Protein AF-A0A378JG67-F1 (afdb_monomer)

Organism: NCBI:txid45066

pLDDT: mean 87.19, std 18.47, range [27.2, 98.12]

Nearest PDB structures (foldseek):
  2j8q-assembly1_A  TM=4.291E-01  e=5.973E-03  Homo sapiens
  3p5t-assembly3_E  TM=4.159E-01  e=1.356E-02  Homo sapiens
  2j8q-assembly1_B  TM=4.017E-01  e=1.206E-02  Homo sapiens
  3gz8-assembly2_D  TM=4.757E-01  e=4.638E-02  Shewanella oneidensis
  3q2s-assembly1_B  TM=4.345E-01  e=3.264E-02  Homo sapiens

Foldseek 3Di:
DDKDQDQADLQDFLVNVCVVQVVPAVDRAFWEFEWEWECEPNFTKTKWFAFPQAATEGFIDTDPDRRGGSVVRHQVRVCLQLLNQWGWDADPVQGIWIQHNNDTWRKAWDSRLKMWDHDHNPHIYIYTYIYTYPDYPVSSVVSQQLRQLLQQLLQLVLVVLVVLLVPADQDPCRQVSLVVCVVVLVVSLVVSLPRDQVSHSDGLCVLQVHDGSSVSSCVSVVDDGSVSSCCCNVVGRVSSNGGNGMAMATLVQLLVLLPDPPQVFRAGPVRHTRHSHYDPSVSSPPRSVVNGPPPPPPDDPPPDDDDDDDDDDDDDDPDDDDDDDD

Mean predicted aligned error: 8.54 Å

Radius of gyration: 28.98 Å; Cα contacts (8 Å, |Δi|>4): 569; chains: 1; bounding box: 76×67×111 Å

Structure (mmCIF, N/CA/C/O backbone):
data_AF-A0A378JG67-F1
#
_entry.id   AF-A0A378JG67-F1
#
loop_
_atom_site.group_PDB
_atom_site.id
_atom_site.type_symbol
_atom_site.label_atom_id
_atom_site.label_alt_id
_atom_site.label_comp_id
_atom_site.label_asym_id
_atom_site.label_entity_id
_atom_site.label_seq_id
_atom_site.pdbx_PDB_ins_code
_atom_site.Cartn_x
_atom_site.Cartn_y
_atom_site.Cartn_z
_atom_site.occupancy
_atom_site.B_iso_or_equiv
_atom_site.auth_seq_id
_atom_site.auth_comp_id
_atom_site.auth_asym_id
_atom_site.auth_atom_id
_atom_site.pdbx_PDB_model_num
ATOM 1 N N . MET A 1 1 ? -24.142 -0.142 -6.484 1.00 85.50 1 MET A N 1
ATOM 2 C CA . MET A 1 1 ? -23.083 -0.417 -5.498 1.00 85.50 1 MET A CA 1
ATOM 3 C C . MET A 1 1 ? -23.772 -0.255 -4.170 1.00 85.50 1 MET A C 1
ATOM 5 O O . MET A 1 1 ? -24.537 0.693 -4.040 1.00 85.50 1 MET A O 1
ATOM 9 N N . THR A 1 2 ? -23.604 -1.222 -3.286 1.00 92.56 2 THR A N 1
ATOM 10 C CA . THR A 1 2 ? -24.216 -1.226 -1.964 1.00 92.56 2 THR A CA 1
ATOM 11 C C . THR A 1 2 ? -23.095 -1.175 -0.947 1.00 92.56 2 THR A C 1
ATOM 13 O O . THR A 1 2 ? -22.063 -1.821 -1.130 1.00 92.56 2 THR A O 1
ATOM 16 N N . GLU A 1 3 ? -23.294 -0.374 0.088 1.00 94.12 3 GLU A N 1
ATOM 17 C CA . GLU A 1 3 ? -22.294 -0.092 1.102 1.00 94.12 3 GLU A CA 1
ATOM 18 C C . GLU A 1 3 ? -22.953 -0.127 2.472 1.00 94.12 3 GLU A C 1
ATOM 20 O O . GLU A 1 3 ? -24.005 0.484 2.663 1.00 94.12 3 GLU A O 1
ATOM 25 N N . GLN A 1 4 ? -22.365 -0.862 3.412 1.00 95.19 4 GLN A N 1
ATOM 26 C CA . GLN A 1 4 ? -22.930 -0.991 4.750 1.00 95.19 4 GLN A CA 1
ATOM 27 C C . GLN A 1 4 ? -21.880 -1.337 5.799 1.00 95.19 4 GLN A C 1
ATOM 29 O O . GLN A 1 4 ? -20.902 -2.039 5.529 1.00 95.19 4 GLN A O 1
ATOM 34 N N . VAL A 1 5 ? -22.124 -0.865 7.021 1.00 96.31 5 VAL A N 1
ATOM 35 C CA . VAL A 1 5 ? -21.419 -1.346 8.210 1.00 96.31 5 VAL A CA 1
ATOM 36 C C . VAL A 1 5 ? -21.972 -2.722 8.559 1.00 96.31 5 VAL A C 1
ATOM 38 O O . VAL A 1 5 ? -23.186 -2.908 8.621 1.00 96.31 5 VAL A O 1
ATOM 41 N N . ILE A 1 6 ? -21.082 -3.678 8.791 1.00 96.12 6 ILE A N 1
ATOM 42 C CA . ILE A 1 6 ? -21.416 -5.050 9.169 1.00 96.12 6 ILE A CA 1
ATOM 43 C C . ILE A 1 6 ? -20.714 -5.410 10.475 1.00 96.12 6 ILE A C 1
ATOM 45 O O . ILE A 1 6 ? -19.672 -4.847 10.808 1.00 96.12 6 ILE A O 1
ATOM 49 N N . THR A 1 7 ? -21.262 -6.384 11.202 1.00 96.50 7 THR A N 1
ATOM 50 C CA . THR A 1 7 ? -20.552 -7.025 12.312 1.00 96.50 7 THR A CA 1
ATOM 51 C C . THR A 1 7 ? -19.860 -8.281 11.802 1.00 96.50 7 THR A C 1
ATOM 53 O O . THR A 1 7 ? -20.523 -9.274 11.509 1.00 96.50 7 THR A O 1
ATOM 56 N N . LEU A 1 8 ? -18.536 -8.236 11.662 1.00 96.31 8 LEU A N 1
ATOM 57 C CA . LEU A 1 8 ? -17.756 -9.350 11.125 1.00 96.31 8 LEU A CA 1
ATOM 58 C C . LEU A 1 8 ? -16.358 -9.385 11.736 1.00 96.31 8 LEU A C 1
ATOM 60 O O . LEU A 1 8 ? -15.625 -8.399 11.669 1.00 96.31 8 LEU A O 1
ATOM 64 N N . SER A 1 9 ? -15.982 -10.550 12.263 1.00 94.00 9 SER A N 1
ATOM 65 C CA . SER A 1 9 ? -14.630 -10.819 12.752 1.00 94.00 9 SER A CA 1
ATOM 66 C C . SER A 1 9 ? -13.718 -11.272 11.605 1.00 94.00 9 SER A C 1
ATOM 68 O O . SER A 1 9 ? -14.135 -12.128 10.820 1.00 94.00 9 SER A O 1
ATOM 70 N N . PRO A 1 10 ? -12.451 -10.820 11.525 1.00 94.12 10 PRO A N 1
ATOM 71 C CA . PRO A 1 10 ? -11.522 -11.242 10.473 1.00 94.12 10 PRO A CA 1
ATOM 72 C C . PRO A 1 10 ? -11.075 -12.708 10.616 1.00 94.12 10 PRO A C 1
ATOM 74 O O . PRO A 1 10 ? -10.399 -13.242 9.745 1.00 94.12 10 PRO A O 1
ATOM 77 N N . ARG A 1 11 ? -11.465 -13.394 11.698 1.00 93.38 11 ARG A N 1
ATOM 78 C CA . ARG A 1 11 ? -11.320 -14.853 11.843 1.00 93.38 11 ARG A CA 1
ATOM 79 C C . ARG A 1 11 ? -12.297 -15.652 10.978 1.00 93.38 11 ARG A C 1
ATOM 81 O O . ARG A 1 11 ? -12.094 -16.849 10.797 1.00 93.38 11 ARG A O 1
ATOM 88 N N . VAL A 1 12 ? -13.362 -15.021 10.490 1.00 95.88 12 VAL A N 1
ATOM 89 C CA . VAL A 1 12 ? -14.297 -15.648 9.553 1.00 95.88 12 VAL A CA 1
ATOM 90 C C . VAL A 1 12 ? -13.627 -15.747 8.184 1.00 95.88 12 VAL A C 1
ATOM 92 O O . VAL A 1 12 ? -12.823 -14.894 7.811 1.00 95.88 12 VAL A O 1
ATOM 95 N N . THR A 1 13 ? -13.938 -16.801 7.436 1.00 97.88 13 THR A N 1
ATOM 96 C CA . THR A 1 13 ? -13.451 -16.956 6.062 1.00 97.88 13 THR A CA 1
ATOM 97 C C . THR A 1 13 ? -14.379 -16.212 5.093 1.00 97.88 13 THR A C 1
ATOM 99 O O . THR A 1 13 ? -15.588 -16.119 5.347 1.00 97.88 13 THR A O 1
ATOM 102 N N . PRO A 1 14 ? -13.867 -15.711 3.958 1.00 98.00 14 PRO A N 1
ATOM 103 C CA . PRO A 1 14 ? -14.688 -15.163 2.881 1.00 98.00 14 PRO A CA 1
ATOM 104 C C . PRO A 1 14 ? -15.826 -16.106 2.472 1.00 98.00 14 PRO A C 1
ATOM 106 O O . PRO A 1 14 ? -16.968 -15.666 2.328 1.00 98.00 14 PRO A O 1
ATOM 109 N N . GLN A 1 15 ? -15.536 -17.407 2.348 1.00 98.12 15 GLN A N 1
ATOM 110 C CA . GLN A 1 15 ? -16.528 -18.419 1.990 1.00 98.12 15 GLN A CA 1
ATOM 111 C C . GLN A 1 15 ? -17.640 -18.538 3.040 1.00 98.12 15 GLN A C 1
ATOM 113 O O . GLN A 1 15 ? -18.812 -18.490 2.687 1.00 98.12 15 GLN A O 1
ATOM 118 N N . THR A 1 16 ? -17.305 -18.611 4.333 1.00 98.12 16 THR A N 1
ATOM 119 C CA . THR A 1 16 ? -18.319 -18.705 5.396 1.00 98.12 16 THR A CA 1
ATOM 120 C C . THR A 1 16 ? -19.203 -17.461 5.458 1.00 98.12 16 THR A C 1
ATOM 122 O O . THR A 1 16 ? -20.414 -17.583 5.642 1.00 98.12 16 THR A O 1
ATOM 125 N N . TYR A 1 17 ? -18.631 -16.264 5.277 1.00 97.62 17 TYR A N 1
ATOM 126 C CA . TYR A 1 17 ? -19.433 -15.041 5.216 1.00 97.62 17 TYR A CA 1
ATOM 127 C C . TYR A 1 17 ? -20.375 -15.048 4.005 1.00 97.62 17 TYR A C 1
ATOM 129 O O . TYR A 1 17 ? -21.543 -14.677 4.127 1.00 97.62 17 TYR A O 1
ATOM 137 N N . TYR A 1 18 ? -19.894 -15.514 2.850 1.00 97.75 18 TYR A N 1
ATOM 138 C CA . TYR A 1 18 ? -20.731 -15.681 1.668 1.00 97.75 18 TYR A CA 1
ATOM 139 C C . TYR A 1 18 ? -21.864 -16.680 1.891 1.00 97.75 18 TYR A C 1
ATOM 141 O O . TYR A 1 18 ? -23.001 -16.348 1.585 1.00 97.75 18 TYR A O 1
ATOM 149 N N . ASP A 1 19 ? -21.602 -17.855 2.459 1.00 97.69 19 ASP A N 1
ATOM 150 C CA . ASP A 1 19 ? -22.625 -18.892 2.649 1.00 97.69 19 ASP A CA 1
ATOM 151 C C . ASP A 1 19 ? -23.806 -18.391 3.503 1.00 97.69 19 ASP A C 1
ATOM 153 O O . ASP A 1 19 ? -24.955 -18.770 3.277 1.00 97.69 19 ASP A O 1
ATOM 157 N N . GLN A 1 20 ? -23.539 -17.480 4.444 1.00 96.44 20 GLN A N 1
ATOM 158 C CA . GLN A 1 20 ? -24.552 -16.835 5.287 1.00 96.44 20 GLN A CA 1
ATOM 159 C C . GLN A 1 20 ? -25.322 -15.710 4.575 1.00 96.44 20 GLN A C 1
ATOM 161 O O . GLN A 1 20 ? -26.435 -15.385 4.982 1.00 96.44 20 GLN A O 1
ATOM 166 N N . ASN A 1 21 ? -24.752 -15.122 3.517 1.00 96.31 21 ASN A N 1
ATOM 167 C CA . ASN A 1 21 ? -25.256 -13.914 2.849 1.00 96.31 21 ASN A CA 1
ATOM 168 C C . ASN A 1 21 ? -25.386 -14.086 1.321 1.00 96.31 21 ASN A C 1
ATOM 170 O O . ASN A 1 21 ? -25.442 -13.109 0.570 1.00 96.31 21 ASN A O 1
ATOM 174 N N . ALA A 1 22 ? -25.435 -15.328 0.831 1.00 94.12 22 ALA A N 1
ATOM 175 C CA . ALA A 1 22 ? -25.293 -15.641 -0.592 1.00 94.12 22 ALA A CA 1
ATOM 176 C C . ALA A 1 22 ? -26.380 -14.987 -1.456 1.00 94.12 22 ALA A C 1
ATOM 178 O O . ALA A 1 22 ? -26.098 -14.528 -2.564 1.00 94.12 22 ALA A O 1
ATOM 179 N N . ALA A 1 23 ? -27.603 -14.907 -0.922 1.00 93.19 23 ALA A N 1
ATOM 180 C CA . ALA A 1 23 ? -28.746 -14.278 -1.578 1.00 93.19 23 ALA A CA 1
ATOM 181 C C . ALA A 1 23 ? -28.550 -12.770 -1.817 1.00 93.19 23 ALA A C 1
ATOM 183 O O . ALA A 1 23 ? -29.100 -12.230 -2.773 1.00 93.19 23 ALA A O 1
ATOM 184 N N . GLU A 1 24 ? -27.765 -12.101 -0.971 1.00 92.81 24 GLU A N 1
ATOM 185 C CA . GLU A 1 24 ? -27.480 -10.669 -1.072 1.00 92.81 24 GLU A CA 1
ATOM 186 C C . GLU A 1 24 ? -26.249 -10.402 -1.951 1.00 92.81 24 GLU A C 1
ATOM 188 O O . GLU A 1 24 ? -26.289 -9.571 -2.861 1.00 92.81 24 GLU A O 1
ATOM 193 N N . LEU A 1 25 ? -25.152 -11.125 -1.706 1.00 93.62 25 LEU A N 1
ATOM 194 C CA . LEU A 1 25 ? -23.865 -10.835 -2.343 1.00 93.62 25 LEU A CA 1
ATOM 195 C C . LEU A 1 25 ? -23.776 -11.372 -3.770 1.00 93.62 25 LEU A C 1
ATOM 197 O O . LEU A 1 25 ? -23.194 -10.729 -4.643 1.00 93.62 25 LEU A O 1
ATOM 201 N N . GLY A 1 26 ? -24.280 -12.584 -4.017 1.00 93.81 26 GLY A N 1
ATOM 202 C CA . GLY A 1 26 ? -24.112 -13.289 -5.293 1.00 93.81 26 GLY A CA 1
ATOM 203 C C . GLY A 1 26 ? -22.658 -13.618 -5.677 1.00 93.81 26 GLY A C 1
ATOM 204 O O . GLY A 1 26 ? -22.435 -14.205 -6.731 1.00 93.81 26 GLY A O 1
ATOM 205 N N . VAL A 1 27 ? -21.670 -13.256 -4.854 1.00 96.06 27 VAL A N 1
ATOM 206 C CA . VAL A 1 27 ? -20.245 -13.544 -5.045 1.00 96.06 27 VAL A CA 1
ATOM 207 C C . VAL A 1 27 ? -19.555 -13.659 -3.688 1.00 96.06 27 VAL A C 1
ATOM 209 O O . VAL A 1 27 ? -19.905 -12.946 -2.747 1.00 96.06 27 VAL A O 1
ATOM 212 N N . VAL A 1 28 ? -18.573 -14.553 -3.589 1.00 97.50 28 VAL A N 1
ATOM 213 C CA . VAL A 1 28 ? -17.694 -14.629 -2.416 1.00 97.50 28 VAL A CA 1
ATOM 214 C C . VAL A 1 28 ? -16.813 -13.377 -2.374 1.00 97.50 28 VAL A C 1
ATOM 216 O O . VAL A 1 28 ? -16.266 -13.050 -3.431 1.00 97.50 28 VAL A O 1
ATOM 219 N N . PRO A 1 29 ? -16.637 -12.711 -1.215 1.00 97.06 29 PRO A N 1
ATOM 220 C CA . PRO A 1 29 ? -15.724 -11.581 -1.090 1.00 97.06 29 PRO A CA 1
ATOM 221 C C . PRO A 1 29 ? -14.367 -11.844 -1.742 1.00 97.06 29 PRO A C 1
ATOM 223 O O . PRO A 1 29 ? -13.755 -12.893 -1.531 1.00 97.06 29 PRO A O 1
ATOM 226 N N . ASP A 1 30 ? -13.945 -10.903 -2.578 1.00 95.25 30 ASP A N 1
ATOM 227 C CA . ASP A 1 30 ? -12.783 -11.001 -3.459 1.00 95.25 30 ASP A CA 1
ATOM 228 C C . ASP A 1 30 ? -11.705 -9.959 -3.143 1.00 95.25 30 ASP A C 1
ATOM 230 O O . ASP A 1 30 ? -10.597 -10.051 -3.667 1.00 95.25 30 ASP A O 1
ATOM 234 N N . GLY A 1 31 ? -11.981 -9.027 -2.229 1.00 94.94 31 GLY A N 1
ATOM 235 C CA . GLY A 1 31 ? -10.981 -8.112 -1.691 1.00 94.94 31 GLY A CA 1
ATOM 236 C C . GLY A 1 31 ? -11.156 -7.845 -0.201 1.00 94.94 31 GLY A C 1
ATOM 237 O O . GLY A 1 31 ? -12.259 -7.938 0.349 1.00 94.94 31 GLY A O 1
ATOM 238 N N . THR A 1 32 ? -10.047 -7.522 0.457 1.00 95.38 32 THR A N 1
ATOM 239 C CA . THR A 1 32 ? -10.011 -7.232 1.890 1.00 95.38 32 THR A CA 1
ATOM 240 C C . THR A 1 32 ? -9.020 -6.123 2.204 1.00 95.38 32 THR A C 1
ATOM 242 O O . THR A 1 32 ? -7.981 -6.013 1.559 1.00 95.38 32 THR A O 1
ATOM 245 N N . GLY A 1 33 ? -9.314 -5.305 3.212 1.00 94.38 33 GLY A N 1
ATOM 246 C CA . GLY A 1 33 ? -8.372 -4.309 3.715 1.00 94.38 33 GLY A CA 1
ATOM 247 C C . GLY A 1 33 ? -8.475 -4.099 5.214 1.00 94.38 33 GLY A C 1
ATOM 248 O O . GLY A 1 33 ? -9.492 -4.418 5.828 1.00 94.38 33 GLY A O 1
ATOM 249 N N . LEU A 1 34 ? -7.420 -3.550 5.806 1.00 95.00 34 LEU A N 1
ATOM 250 C CA . LEU A 1 34 ? -7.380 -3.218 7.222 1.00 95.00 34 LEU A CA 1
ATOM 251 C C . LEU A 1 34 ? -6.997 -1.759 7.423 1.00 95.00 34 LEU A C 1
ATOM 253 O O . LEU A 1 34 ? -5.947 -1.285 6.991 1.00 95.00 34 LEU A O 1
ATOM 257 N N . GLN A 1 35 ? -7.840 -1.073 8.179 1.00 94.06 35 GLN A N 1
ATOM 258 C CA . GLN A 1 35 ? -7.571 0.253 8.684 1.00 94.06 35 GLN A CA 1
ATOM 259 C C . GLN A 1 35 ? -7.180 0.185 10.162 1.00 94.06 35 GLN A C 1
ATOM 261 O O . GLN A 1 35 ? -7.990 -0.180 11.014 1.00 94.06 35 GLN A O 1
ATOM 266 N N . ILE A 1 36 ? -5.943 0.569 10.484 1.00 96.44 36 ILE A N 1
ATOM 267 C CA . ILE A 1 36 ? -5.467 0.640 11.870 1.00 96.44 36 ILE A CA 1
ATOM 268 C C . ILE A 1 36 ? -5.568 2.082 12.370 1.00 96.44 36 ILE A C 1
ATOM 270 O O . ILE A 1 36 ? -4.956 2.992 11.812 1.00 96.44 36 ILE A O 1
ATOM 274 N N . VAL A 1 37 ? -6.333 2.276 13.443 1.00 97.25 37 VAL A N 1
ATOM 275 C CA . VAL A 1 37 ? -6.453 3.538 14.174 1.00 97.25 37 VAL A CA 1
ATOM 276 C C . VAL A 1 37 ? -5.492 3.530 15.361 1.00 97.25 37 VAL A C 1
ATOM 278 O O . VAL A 1 37 ? -5.686 2.797 16.335 1.00 97.25 37 VAL A O 1
ATOM 281 N N . PHE A 1 38 ? -4.466 4.370 15.301 1.00 97.75 38 PHE A N 1
ATOM 282 C CA . PHE A 1 38 ? -3.490 4.566 16.368 1.00 97.75 38 PHE A CA 1
ATOM 283 C C . PHE A 1 38 ? -3.962 5.678 17.307 1.00 97.75 38 PHE A C 1
ATOM 285 O O . PHE A 1 38 ? -4.082 6.831 16.891 1.00 97.75 38 PHE A O 1
ATOM 292 N N . LYS A 1 39 ? -4.242 5.345 18.570 1.00 97.00 39 LYS A N 1
ATOM 293 C CA . LYS A 1 39 ? -4.653 6.317 19.595 1.00 97.00 39 LYS A CA 1
ATOM 294 C C . LYS A 1 39 ? -3.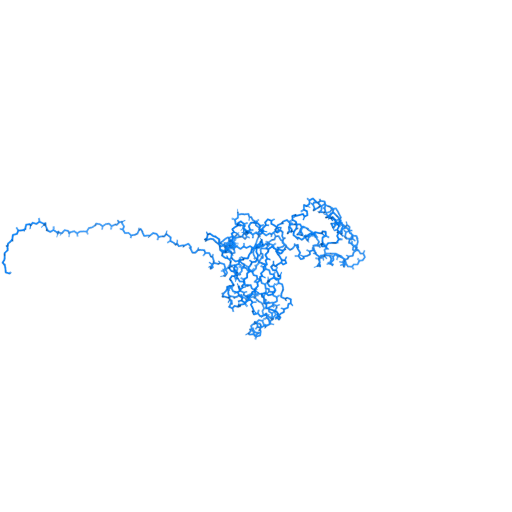421 6.828 20.327 1.00 97.00 39 LYS A C 1
ATOM 296 O O . LYS A 1 39 ? -2.828 6.078 21.097 1.00 97.00 39 LYS A O 1
ATOM 301 N N . ILE A 1 40 ? -3.053 8.085 20.104 1.00 96.25 40 ILE A N 1
ATOM 302 C CA . ILE A 1 40 ? -1.805 8.672 20.606 1.00 96.25 40 ILE A CA 1
ATOM 303 C C . ILE A 1 40 ? -2.123 10.031 21.227 1.00 96.25 40 ILE A C 1
ATOM 305 O O . ILE A 1 40 ? -2.587 10.936 20.540 1.00 96.25 40 ILE A O 1
ATOM 309 N N . ASN A 1 41 ? -1.865 10.184 22.529 1.00 91.38 41 ASN A N 1
ATOM 310 C CA . ASN A 1 41 ? -1.994 11.455 23.260 1.00 91.38 41 ASN A CA 1
ATOM 311 C C . ASN A 1 41 ? -3.344 12.181 23.068 1.00 91.38 41 ASN A C 1
ATOM 313 O O . ASN A 1 41 ? -3.384 13.397 22.921 1.00 91.38 41 ASN A O 1
ATOM 317 N N . GLY A 1 42 ? -4.455 11.436 23.065 1.00 88.69 42 GLY A N 1
ATOM 318 C CA . GLY A 1 42 ? -5.808 11.994 22.908 1.00 88.69 42 GLY A CA 1
ATOM 319 C C . GLY A 1 42 ? -6.246 12.235 21.459 1.00 88.69 42 GLY A C 1
ATOM 320 O O . GLY A 1 42 ? -7.413 12.534 21.228 1.00 88.69 42 GLY A O 1
ATOM 321 N N . GLU A 1 43 ? -5.353 12.029 20.495 1.00 94.50 43 GLU A N 1
ATOM 322 C CA . GLU A 1 43 ? -5.616 12.117 19.059 1.00 94.50 43 GLU A CA 1
ATOM 323 C C . GLU A 1 43 ? -5.631 10.721 18.419 1.00 94.50 43 GLU A C 1
ATOM 325 O O . GLU A 1 43 ? -5.101 9.752 18.973 1.00 94.50 43 GLU A O 1
ATOM 330 N N . ASN A 1 44 ? -6.243 10.608 17.238 1.00 96.94 44 ASN A N 1
ATOM 331 C CA . ASN A 1 44 ? -6.358 9.341 16.515 1.00 96.94 44 ASN A CA 1
ATOM 332 C C . ASN A 1 44 ? -5.777 9.469 15.108 1.00 96.94 44 ASN A C 1
ATOM 334 O O . ASN A 1 44 ? -6.163 10.366 14.350 1.00 96.94 44 ASN A O 1
ATOM 338 N N . TYR A 1 45 ? -4.891 8.539 14.759 1.00 96.75 45 TYR A N 1
ATOM 339 C CA . TYR A 1 45 ? -4.110 8.553 13.528 1.00 96.75 45 TYR A CA 1
ATOM 340 C C . TYR A 1 45 ? -4.321 7.290 12.695 1.00 96.75 45 TYR A C 1
ATOM 342 O O . TYR A 1 45 ? -4.677 6.240 13.224 1.00 96.75 45 TYR A O 1
ATOM 350 N N . VAL A 1 46 ? -4.070 7.386 11.394 1.00 95.56 46 VAL A N 1
ATOM 351 C CA . VAL A 1 46 ? -4.044 6.268 10.444 1.00 95.56 46 VAL A CA 1
ATOM 352 C C . VAL A 1 46 ? -2.714 6.295 9.703 1.00 95.56 46 VAL A C 1
ATOM 354 O O . VAL A 1 46 ? -2.219 7.366 9.360 1.00 95.56 46 VAL A O 1
ATOM 357 N N . PHE A 1 47 ? -2.149 5.118 9.454 1.00 94.19 47 PHE A N 1
ATOM 358 C CA . PHE A 1 47 ? -0.939 4.938 8.659 1.00 94.19 47 PHE A CA 1
ATOM 359 C C . PHE A 1 47 ? -1.311 4.333 7.302 1.00 94.19 47 PHE A C 1
ATOM 361 O O . PHE A 1 47 ? -1.945 3.280 7.270 1.00 94.19 47 PHE A O 1
ATOM 368 N N . ALA A 1 48 ? -0.983 5.008 6.200 1.00 92.75 48 ALA A N 1
ATOM 369 C CA . ALA A 1 48 ? -1.360 4.582 4.848 1.00 92.75 48 ALA A CA 1
ATOM 370 C C . ALA A 1 48 ? -0.473 5.241 3.773 1.00 92.75 48 ALA A C 1
ATOM 372 O O . ALA A 1 48 ? 0.289 6.160 4.065 1.00 92.75 48 ALA A O 1
ATOM 373 N N . GLY A 1 49 ? -0.591 4.812 2.515 1.00 91.50 49 GLY A N 1
ATOM 374 C CA . GLY A 1 49 ? 0.137 5.396 1.378 1.00 91.50 49 GLY A CA 1
ATOM 375 C C . GLY A 1 49 ? -0.739 5.524 0.126 1.00 91.50 49 GLY A C 1
ATOM 376 O O . GLY A 1 49 ? -1.664 4.730 -0.038 1.00 91.50 49 GLY A O 1
ATOM 377 N N . PRO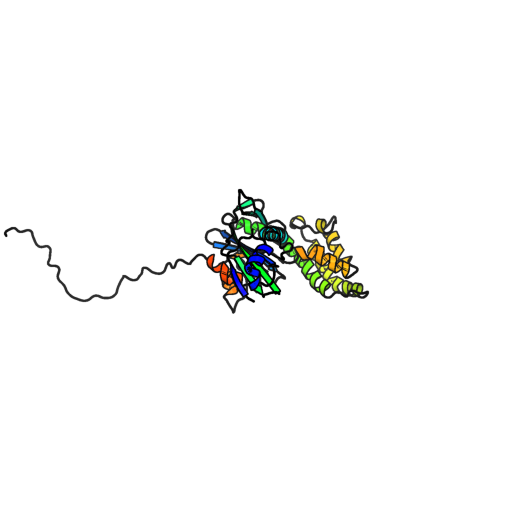 A 1 50 ? -0.518 6.504 -0.765 1.00 90.56 50 PRO A N 1
ATOM 378 C CA . PRO A 1 50 ? -1.314 6.624 -1.981 1.00 90.56 50 PRO A CA 1
ATOM 379 C C . PRO A 1 50 ? -0.922 5.580 -3.029 1.00 90.56 50 PRO A C 1
ATOM 381 O O . PRO A 1 50 ? 0.258 5.399 -3.310 1.00 90.56 50 PRO A O 1
ATOM 384 N N . ARG A 1 51 ? -1.898 4.939 -3.675 1.00 84.69 51 ARG A N 1
ATOM 385 C CA . ARG A 1 51 ? -1.656 4.118 -4.870 1.00 84.69 51 ARG A CA 1
ATOM 386 C C . ARG A 1 51 ? -1.585 4.999 -6.115 1.00 84.69 51 ARG A C 1
ATOM 388 O O . ARG A 1 51 ? -2.341 5.966 -6.256 1.00 84.69 51 ARG A O 1
ATOM 395 N N . GLY A 1 52 ? -0.641 4.693 -7.009 1.00 73.31 52 GLY A N 1
ATOM 396 C CA . GLY A 1 52 ? -0.454 5.426 -8.271 1.00 73.31 52 GLY A CA 1
ATOM 397 C C . GLY A 1 52 ? -0.252 6.938 -8.087 1.00 73.31 52 GLY A C 1
ATOM 398 O O . GLY A 1 52 ? -0.656 7.724 -8.942 1.00 73.31 52 GLY A O 1
ATOM 399 N N . GLY A 1 53 ? 0.271 7.352 -6.925 1.00 68.19 53 GLY A N 1
ATOM 400 C CA . GLY A 1 53 ? 0.571 8.746 -6.581 1.00 68.19 53 GLY A CA 1
ATOM 401 C C . GLY A 1 53 ? -0.623 9.698 -6.469 1.00 68.19 53 GLY A C 1
ATOM 402 O O . GLY A 1 53 ? -0.414 10.905 -6.393 1.00 68.19 53 GLY A O 1
ATOM 403 N N . SER A 1 54 ? -1.863 9.202 -6.476 1.00 77.56 54 SER A N 1
ATOM 404 C CA . SER A 1 54 ? -3.042 10.073 -6.607 1.00 77.56 54 SER A CA 1
ATOM 405 C C . SER A 1 54 ? -4.134 9.822 -5.576 1.00 77.56 54 SER A C 1
ATOM 407 O O . SER A 1 54 ? -4.769 10.786 -5.140 1.00 77.56 54 SER A O 1
ATOM 409 N N . VAL A 1 55 ? -4.340 8.573 -5.154 1.00 85.94 55 VAL A N 1
ATOM 410 C CA . VAL A 1 55 ? -5.467 8.196 -4.294 1.00 85.94 55 VAL A CA 1
ATOM 411 C C . VAL A 1 55 ? -4.968 7.439 -3.072 1.00 85.94 55 VAL A C 1
ATOM 413 O O . VAL A 1 55 ? -4.270 6.437 -3.207 1.00 85.94 55 VAL A O 1
ATOM 416 N N . LEU A 1 56 ? -5.332 7.909 -1.877 1.00 87.31 56 LEU A N 1
ATOM 417 C CA . LEU A 1 56 ? -5.009 7.229 -0.628 1.00 87.31 56 LEU A CA 1
ATOM 418 C C . LEU A 1 56 ? -5.764 5.899 -0.537 1.00 87.31 56 LEU A C 1
ATOM 420 O O . LEU A 1 56 ? -6.986 5.870 -0.691 1.00 87.31 56 LEU A O 1
ATOM 424 N N . THR A 1 57 ? -5.048 4.818 -0.242 1.00 85.50 57 THR A N 1
ATOM 425 C CA . THR A 1 57 ? -5.630 3.498 0.014 1.00 85.50 57 THR A CA 1
ATOM 426 C C . THR A 1 57 ? -5.155 2.987 1.368 1.00 85.50 57 THR A C 1
ATOM 428 O O . THR A 1 57 ? -3.996 3.178 1.741 1.00 85.50 57 THR A O 1
ATOM 431 N N . VAL A 1 58 ? -6.038 2.321 2.112 1.00 84.94 58 VAL A N 1
ATOM 432 C CA . VAL A 1 58 ? -5.622 1.524 3.278 1.00 84.94 58 VAL A CA 1
ATOM 433 C C . VAL A 1 58 ? -4.832 0.300 2.817 1.00 84.94 58 VAL A C 1
ATOM 435 O O . VAL A 1 58 ? -4.749 0.036 1.612 1.00 84.94 58 VAL A O 1
ATOM 438 N N . ASN A 1 59 ? -4.231 -0.422 3.756 1.00 86.12 59 ASN A N 1
ATOM 439 C CA . ASN A 1 59 ? -3.505 -1.632 3.411 1.00 86.12 59 ASN A CA 1
ATOM 440 C C . ASN A 1 59 ? -4.477 -2.776 3.119 1.00 86.12 59 ASN A C 1
ATOM 442 O O . ASN A 1 59 ? -5.498 -2.908 3.805 1.00 86.12 59 ASN A O 1
ATOM 446 N N . GLY A 1 60 ? -4.182 -3.567 2.094 1.00 89.00 60 GLY A N 1
ATOM 447 C CA . GLY A 1 60 ? -5.041 -4.650 1.636 1.00 89.00 60 GLY A CA 1
ATOM 448 C C . GLY A 1 60 ? -4.978 -4.909 0.136 1.00 89.00 60 GLY A C 1
ATOM 449 O O . GLY A 1 60 ? -4.429 -4.134 -0.653 1.00 89.00 60 GLY A O 1
ATOM 450 N N . GLY A 1 61 ? -5.663 -5.972 -0.264 1.00 90.00 61 GLY A N 1
ATOM 451 C CA . GLY A 1 61 ? -5.621 -6.453 -1.631 1.00 90.00 61 GLY A CA 1
ATOM 452 C C . GLY A 1 61 ? -6.630 -7.555 -1.902 1.00 90.00 61 GLY A C 1
ATOM 453 O O . GLY A 1 61 ? -7.771 -7.519 -1.425 1.00 90.00 61 GLY A O 1
ATOM 454 N N . THR A 1 62 ? -6.234 -8.481 -2.766 1.00 91.94 62 THR A N 1
ATOM 455 C CA . THR A 1 62 ? -7.135 -9.495 -3.321 1.00 91.94 62 THR A CA 1
ATOM 456 C C . THR A 1 62 ? -7.195 -10.698 -2.390 1.00 91.94 62 THR A C 1
ATOM 458 O O . THR A 1 62 ? -6.189 -11.155 -1.859 1.00 91.94 62 THR A O 1
ATOM 461 N N . VAL A 1 63 ? -8.385 -11.262 -2.207 1.00 94.31 63 VAL A N 1
ATOM 462 C CA . VAL A 1 63 ? -8.528 -12.542 -1.507 1.00 94.31 63 VAL A CA 1
ATOM 463 C C . VAL A 1 63 ? -8.120 -13.665 -2.461 1.00 94.31 63 VAL A C 1
ATOM 465 O O . VAL A 1 63 ? -8.883 -14.027 -3.359 1.00 94.31 63 VAL A O 1
ATOM 468 N N . GLU A 1 64 ? -6.929 -14.230 -2.259 1.00 91.38 64 GLU A N 1
ATOM 469 C CA . GLU A 1 64 ? -6.421 -15.343 -3.069 1.00 91.38 64 GLU A CA 1
ATOM 470 C C . GLU A 1 64 ? -7.012 -16.686 -2.621 1.00 91.38 64 GLU A C 1
ATOM 472 O O . GLU A 1 64 ? -7.510 -17.453 -3.451 1.00 91.38 64 GLU A O 1
ATOM 477 N N . ASN A 1 65 ? -7.041 -16.951 -1.308 1.00 94.62 65 ASN A N 1
ATOM 478 C CA . ASN A 1 65 ? -7.661 -18.147 -0.741 1.00 94.62 65 ASN A CA 1
ATOM 479 C C . ASN A 1 65 ? -8.947 -17.812 0.027 1.00 94.62 65 ASN A C 1
ATOM 481 O O . ASN A 1 65 ? -8.933 -17.293 1.139 1.00 94.62 65 ASN A O 1
ATOM 485 N N . LYS A 1 66 ? -10.093 -18.176 -0.554 1.00 95.94 66 LYS A N 1
ATOM 486 C CA . LYS A 1 66 ? -11.428 -17.905 0.013 1.00 95.94 66 LYS A CA 1
ATOM 487 C C . LYS A 1 66 ? -11.780 -18.765 1.230 1.00 95.94 66 LYS A C 1
ATOM 489 O O . LYS A 1 66 ? -12.760 -18.467 1.914 1.00 95.94 66 LYS A O 1
ATOM 494 N N . ASN A 1 67 ? -11.013 -19.825 1.477 1.00 96.94 67 ASN A N 1
ATOM 495 C CA . ASN A 1 67 ? -11.215 -20.732 2.605 1.00 96.94 67 ASN A CA 1
ATOM 496 C C . ASN A 1 67 ? -10.332 -20.388 3.806 1.00 96.94 67 ASN A C 1
ATOM 498 O O . ASN A 1 67 ? -10.587 -20.905 4.892 1.00 96.94 67 ASN A O 1
ATOM 502 N N . ASP A 1 68 ? -9.342 -19.514 3.632 1.00 96.00 68 ASP A N 1
ATOM 503 C CA . ASP A 1 68 ? -8.563 -19.001 4.751 1.00 96.00 68 ASP A CA 1
ATOM 504 C C . ASP A 1 68 ? -9.291 -17.817 5.403 1.00 96.00 68 ASP A C 1
ATOM 506 O O . ASP A 1 68 ? -10.073 -17.118 4.749 1.00 96.00 68 ASP A O 1
ATOM 510 N N . PRO A 1 69 ? -9.097 -17.582 6.711 1.00 95.44 69 PRO A N 1
ATOM 511 C CA . PRO A 1 69 ? -9.648 -16.407 7.374 1.00 95.44 69 PRO A CA 1
ATOM 512 C C . PRO A 1 69 ? -9.199 -15.108 6.700 1.00 95.44 69 PRO A C 1
ATOM 514 O O . PRO A 1 69 ? -8.048 -15.002 6.276 1.00 95.44 69 PRO A O 1
ATOM 517 N N . PHE A 1 70 ? -10.053 -14.076 6.708 1.00 96.31 70 PHE A N 1
ATOM 518 C CA . PHE A 1 70 ? -9.653 -12.733 6.256 1.00 96.31 70 PHE A CA 1
ATOM 519 C C . PHE A 1 70 ? -8.356 -12.264 6.926 1.00 96.31 70 PHE A C 1
ATOM 521 O O . PHE A 1 70 ? -7.537 -11.610 6.292 1.00 96.31 70 PHE A O 1
ATOM 528 N N . LEU A 1 71 ? -8.150 -12.625 8.194 1.00 93.88 71 LEU A N 1
ATOM 529 C CA . LEU A 1 71 ? -6.948 -12.318 8.957 1.00 93.88 71 LEU A CA 1
ATOM 530 C C . LEU A 1 71 ? -5.661 -12.794 8.279 1.00 93.88 71 LEU A C 1
ATOM 532 O O . LEU A 1 71 ? -4.678 -12.064 8.332 1.00 93.88 71 LEU A O 1
ATOM 536 N N . THR A 1 72 ? -5.654 -13.993 7.692 1.00 92.69 72 THR A N 1
ATOM 537 C CA . THR A 1 72 ? -4.459 -14.543 7.037 1.00 92.69 72 THR A CA 1
ATOM 538 C C . THR A 1 72 ? -4.063 -13.645 5.872 1.00 92.69 72 THR A C 1
ATOM 540 O O . THR A 1 72 ? -2.955 -13.116 5.866 1.00 92.69 72 THR A O 1
ATOM 543 N N . GLN A 1 73 ? -5.023 -13.336 4.993 1.00 93.06 73 GLN A N 1
ATOM 544 C CA . GLN A 1 73 ? -4.808 -12.416 3.875 1.00 93.06 73 GLN A CA 1
ATOM 545 C C . GLN A 1 73 ? -4.389 -11.022 4.359 1.00 93.06 73 GLN A C 1
ATOM 547 O O . GLN A 1 73 ? -3.478 -10.421 3.814 1.00 93.06 73 GLN A O 1
ATOM 552 N N . LEU A 1 74 ? -5.026 -10.489 5.407 1.00 94.69 74 LEU A N 1
ATOM 553 C CA . LEU A 1 74 ? -4.686 -9.165 5.938 1.00 94.69 74 LEU A CA 1
ATOM 554 C C . LEU A 1 74 ? -3.274 -9.101 6.528 1.00 94.69 74 LEU A C 1
ATOM 556 O O . LEU A 1 74 ? -2.635 -8.055 6.441 1.00 94.69 74 LEU A O 1
ATOM 560 N N . ALA A 1 75 ? -2.810 -10.177 7.165 1.00 94.00 75 ALA A N 1
ATOM 561 C CA . ALA A 1 75 ? -1.460 -10.248 7.707 1.00 94.00 75 ALA A CA 1
ATOM 562 C C . ALA A 1 75 ? -0.419 -10.269 6.581 1.00 94.00 75 ALA A C 1
ATOM 564 O O . ALA A 1 75 ? 0.548 -9.513 6.656 1.00 94.00 75 ALA A O 1
ATOM 565 N N . GLU A 1 76 ? -0.660 -11.067 5.537 1.00 92.81 76 GLU A N 1
ATOM 566 C CA . GLU A 1 76 ? 0.179 -11.131 4.335 1.00 92.81 76 GLU A CA 1
ATOM 567 C C . GLU A 1 76 ? 0.231 -9.780 3.615 1.00 92.81 76 GLU A C 1
ATOM 569 O O . GLU A 1 76 ? 1.314 -9.238 3.410 1.00 92.81 76 GLU A O 1
ATOM 574 N N . GLU A 1 77 ? -0.929 -9.185 3.327 1.00 92.06 77 GLU A N 1
ATOM 575 C CA . GLU A 1 77 ? -1.035 -7.894 2.638 1.00 92.06 77 GLU A CA 1
ATOM 576 C C . GLU A 1 77 ? -0.353 -6.775 3.431 1.00 92.06 77 GLU A C 1
ATOM 578 O O . GLU A 1 77 ? 0.361 -5.955 2.866 1.00 92.06 77 GLU A O 1
ATOM 583 N N . ILE A 1 78 ? -0.513 -6.732 4.759 1.00 92.88 78 ILE A N 1
ATOM 584 C CA . ILE A 1 78 ? 0.170 -5.717 5.570 1.00 92.88 78 ILE A CA 1
ATOM 585 C C . ILE A 1 78 ? 1.677 -5.925 5.577 1.00 92.88 78 ILE A C 1
ATOM 587 O O . ILE A 1 78 ? 2.408 -4.940 5.488 1.00 92.88 78 ILE A O 1
ATOM 591 N N . GLU A 1 79 ? 2.149 -7.162 5.701 1.00 92.81 79 GLU A N 1
ATOM 592 C CA . GLU A 1 79 ? 3.580 -7.444 5.699 1.00 92.81 79 GLU A CA 1
ATOM 593 C C . GLU A 1 79 ? 4.207 -7.104 4.339 1.00 92.81 79 GLU A C 1
ATOM 595 O O . GLU A 1 79 ? 5.212 -6.391 4.299 1.00 92.81 79 GLU A O 1
ATOM 600 N N . GLU A 1 80 ? 3.592 -7.524 3.232 1.00 89.81 80 GLU A N 1
ATOM 601 C CA . GLU A 1 80 ? 4.072 -7.242 1.874 1.00 89.81 80 GLU A CA 1
ATOM 602 C C . GLU A 1 80 ? 4.013 -5.742 1.561 1.00 89.81 80 GLU A C 1
ATOM 604 O O . GLU A 1 80 ? 5.033 -5.135 1.220 1.00 89.81 80 GLU A O 1
ATOM 609 N N . GLU A 1 81 ? 2.859 -5.101 1.772 1.00 90.19 81 GLU A N 1
ATOM 610 C CA . GLU A 1 81 ? 2.675 -3.678 1.488 1.00 90.19 81 GLU A CA 1
ATOM 611 C C . GLU A 1 81 ? 3.402 -2.761 2.472 1.00 90.19 81 GLU A C 1
ATOM 613 O O . GLU A 1 81 ? 3.353 -1.553 2.292 1.00 90.19 81 GLU A O 1
ATOM 618 N N . THR A 1 82 ? 4.049 -3.251 3.526 1.00 93.06 82 THR A N 1
ATOM 619 C CA . THR A 1 82 ? 4.882 -2.408 4.410 1.00 93.06 82 THR A CA 1
ATOM 620 C C . THR A 1 82 ? 6.329 -2.862 4.460 1.00 93.06 82 THR A C 1
ATOM 622 O O . THR A 1 82 ? 7.080 -2.443 5.343 1.00 93.06 82 THR A O 1
ATOM 625 N N . PHE A 1 83 ? 6.735 -3.713 3.512 1.00 93.38 83 PHE A N 1
ATOM 626 C CA . PHE A 1 83 ? 8.090 -4.256 3.423 1.00 93.38 83 PHE A CA 1
ATOM 627 C C . PHE A 1 83 ? 8.550 -4.904 4.743 1.00 93.38 83 PHE A C 1
ATOM 629 O O . PHE A 1 83 ? 9.713 -4.813 5.137 1.00 93.38 83 PHE A O 1
ATOM 636 N N . GLY A 1 84 ? 7.609 -5.508 5.4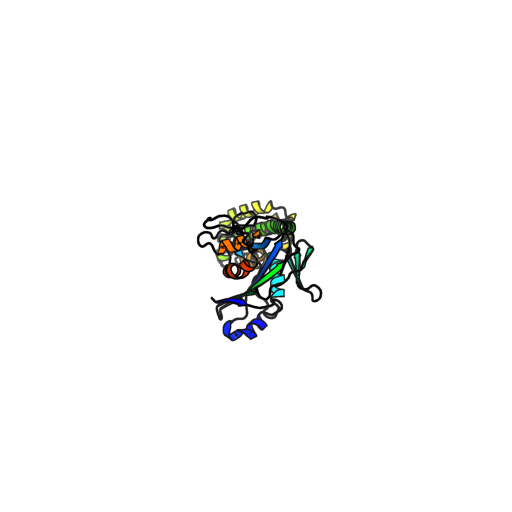70 1.00 92.44 84 GLY A N 1
ATOM 637 C CA . GLY A 1 84 ? 7.826 -6.156 6.756 1.00 92.44 84 GLY A CA 1
ATOM 638 C C . GLY A 1 84 ? 7.971 -5.237 7.968 1.00 92.44 84 GLY A C 1
ATOM 639 O O . GLY A 1 84 ? 8.228 -5.753 9.059 1.00 92.44 84 GLY A O 1
ATOM 640 N N . VAL A 1 85 ? 7.800 -3.917 7.827 1.00 95.12 85 VAL A N 1
ATOM 641 C CA . VAL A 1 85 ? 7.885 -2.976 8.963 1.00 95.12 85 VAL A CA 1
ATOM 642 C C . VAL A 1 85 ? 6.677 -3.101 9.884 1.00 95.12 85 VAL A C 1
ATOM 644 O O . VAL A 1 85 ? 6.829 -3.011 11.106 1.00 95.12 85 VAL A O 1
ATOM 647 N N . LEU A 1 86 ? 5.488 -3.330 9.318 1.00 95.25 86 LEU A N 1
ATOM 648 C CA . LEU A 1 86 ? 4.300 -3.723 10.067 1.00 95.25 86 LEU A CA 1
ATOM 649 C C . LEU A 1 86 ? 4.051 -5.209 9.828 1.00 95.25 86 LEU A C 1
ATOM 651 O O . LEU A 1 86 ? 4.019 -5.667 8.690 1.00 95.25 86 LEU A O 1
ATOM 655 N N . LYS A 1 87 ? 3.815 -5.963 10.901 1.00 95.38 87 LYS A N 1
ATOM 656 C CA . LYS A 1 87 ? 3.364 -7.358 10.805 1.00 95.38 87 LYS A CA 1
ATOM 657 C C . LYS A 1 87 ? 2.224 -7.603 11.764 1.00 95.38 87 LYS A C 1
ATOM 659 O O . LYS A 1 87 ? 2.286 -7.176 12.916 1.00 95.38 87 LYS A O 1
ATOM 664 N N . ILE A 1 88 ? 1.202 -8.318 11.315 1.00 94.31 88 ILE A N 1
ATOM 665 C CA . ILE A 1 88 ? 0.120 -8.753 12.194 1.00 94.31 88 ILE A CA 1
ATOM 666 C C . ILE A 1 88 ? 0.334 -10.211 12.536 1.00 94.31 88 ILE A C 1
ATOM 668 O O . ILE A 1 88 ? 0.474 -11.063 11.669 1.00 94.31 88 ILE A O 1
ATOM 672 N N . THR A 1 89 ? 0.336 -10.495 13.830 1.00 91.50 89 THR A N 1
ATOM 673 C CA . THR A 1 89 ? 0.369 -11.860 14.344 1.00 91.50 89 THR A CA 1
ATOM 674 C C . THR A 1 89 ? -0.834 -12.089 15.234 1.00 91.50 89 THR A C 1
ATOM 676 O O . THR A 1 89 ? -1.456 -11.150 15.738 1.00 91.50 89 THR A O 1
ATOM 679 N N . HIS A 1 90 ? -1.194 -13.353 15.407 1.00 89.25 90 HIS A N 1
ATOM 680 C CA . HIS A 1 90 ? -2.340 -13.719 16.209 1.00 89.25 90 HIS A CA 1
ATOM 681 C C . HIS A 1 90 ? -2.088 -15.033 16.944 1.00 89.25 90 HIS A C 1
ATOM 683 O O . HIS A 1 90 ? -1.683 -16.025 16.339 1.00 89.25 90 HIS A O 1
ATOM 689 N N . SER A 1 91 ? -2.384 -15.052 18.242 1.00 86.69 91 SER A N 1
ATOM 690 C CA . SER A 1 91 ? -2.368 -16.268 19.056 1.00 86.69 91 SER A CA 1
ATOM 691 C C . SER A 1 91 ? -3.609 -16.346 19.948 1.00 86.69 91 SER A C 1
ATOM 693 O O . SER A 1 91 ? -4.307 -15.353 20.159 1.00 86.69 91 SER A O 1
ATOM 695 N N . GLN A 1 92 ? -3.899 -17.533 20.484 1.00 86.00 92 GLN A N 1
ATOM 696 C CA . GLN A 1 92 ? -4.986 -17.689 21.457 1.00 86.00 92 GLN A CA 1
ATOM 697 C C . GLN A 1 92 ? -4.697 -16.969 22.782 1.00 86.00 92 GLN A C 1
ATOM 699 O O . GLN A 1 92 ? -5.633 -16.526 23.439 1.00 86.00 92 GLN A O 1
ATOM 704 N N . GLU A 1 93 ? -3.424 -16.844 23.159 1.00 87.81 93 GLU A N 1
ATOM 705 C CA . GLU A 1 93 ? -2.994 -16.272 24.438 1.00 87.81 93 GLU A CA 1
ATOM 706 C C . GLU A 1 93 ? -2.959 -14.740 24.403 1.00 87.81 93 GLU A C 1
ATOM 708 O O . GLU A 1 93 ? -3.462 -14.077 25.306 1.00 87.81 93 GLU A O 1
ATOM 713 N N . THR A 1 94 ? -2.388 -14.171 23.341 1.00 84.44 94 THR A N 1
ATOM 714 C CA . THR A 1 94 ? -2.129 -12.727 23.230 1.00 84.44 94 THR A CA 1
ATOM 715 C C . THR A 1 94 ? -3.130 -11.991 22.341 1.00 84.44 94 THR A C 1
ATOM 717 O O . THR A 1 94 ? -3.090 -10.762 22.264 1.00 84.44 94 THR A O 1
ATOM 720 N N . GLY A 1 95 ? -4.036 -12.704 21.667 1.00 88.62 95 GLY A N 1
ATOM 721 C CA . GLY A 1 95 ? -4.935 -12.115 20.677 1.00 88.62 95 GLY A CA 1
ATOM 722 C C . GLY A 1 95 ? -4.173 -11.585 19.460 1.00 88.62 95 GLY A C 1
ATOM 723 O O . GLY A 1 95 ? -3.144 -12.142 19.077 1.00 88.62 95 GLY A O 1
ATOM 724 N N . TYR A 1 96 ? -4.687 -10.523 18.832 1.00 91.56 96 TYR A N 1
ATOM 725 C CA . TYR A 1 96 ? -4.010 -9.868 17.711 1.00 91.56 96 TYR A CA 1
ATOM 726 C C . TYR A 1 96 ? -2.917 -8.928 18.214 1.00 91.56 96 TYR A C 1
ATOM 728 O O . TYR A 1 96 ? -3.124 -8.127 19.129 1.00 91.56 96 TYR A O 1
ATOM 736 N N . GLN A 1 97 ? -1.760 -8.997 17.572 1.00 95.38 97 GLN A N 1
ATOM 737 C CA . GLN A 1 97 ? -0.601 -8.177 17.881 1.00 95.38 97 GLN A CA 1
ATOM 738 C C . GLN A 1 97 ? -0.094 -7.527 16.598 1.00 95.38 97 GLN A C 1
ATOM 740 O O . GLN A 1 97 ? 0.082 -8.197 15.581 1.00 95.38 97 GLN A O 1
ATOM 745 N N . LEU A 1 98 ? 0.162 -6.225 16.666 1.00 96.69 98 LEU A N 1
ATOM 746 C CA . LEU A 1 98 ? 0.913 -5.486 15.665 1.00 96.69 98 LEU A CA 1
ATOM 747 C C . LEU A 1 98 ? 2.382 -5.481 16.084 1.00 96.69 98 LEU A C 1
ATOM 749 O O . LEU A 1 98 ? 2.721 -4.944 17.137 1.00 96.69 98 LEU A O 1
ATOM 753 N N . ASN A 1 99 ? 3.252 -6.052 15.262 1.00 96.00 99 ASN A N 1
ATOM 754 C CA . ASN A 1 99 ? 4.682 -5.813 15.353 1.00 96.00 99 ASN A CA 1
ATOM 755 C C . ASN A 1 99 ? 5.020 -4.563 14.535 1.00 96.00 99 ASN A C 1
ATOM 757 O O . ASN A 1 99 ? 4.718 -4.520 13.344 1.00 96.00 99 ASN A O 1
ATOM 761 N N . LEU A 1 100 ? 5.607 -3.561 15.183 1.00 95.25 100 LEU A N 1
ATOM 762 C CA . LEU A 1 100 ? 6.054 -2.312 14.579 1.00 95.25 100 LEU A CA 1
ATOM 763 C C . LEU A 1 100 ? 7.478 -2.029 15.054 1.00 95.25 100 LEU A C 1
ATOM 765 O O . LEU A 1 100 ? 7.723 -1.950 16.257 1.00 95.25 100 LEU A O 1
ATOM 769 N N . ASN A 1 101 ? 8.426 -1.873 14.127 1.00 86.06 101 ASN A N 1
ATOM 770 C CA . ASN A 1 101 ? 9.840 -1.629 14.454 1.00 86.06 101 ASN A CA 1
ATOM 771 C C . ASN A 1 101 ? 10.425 -2.658 15.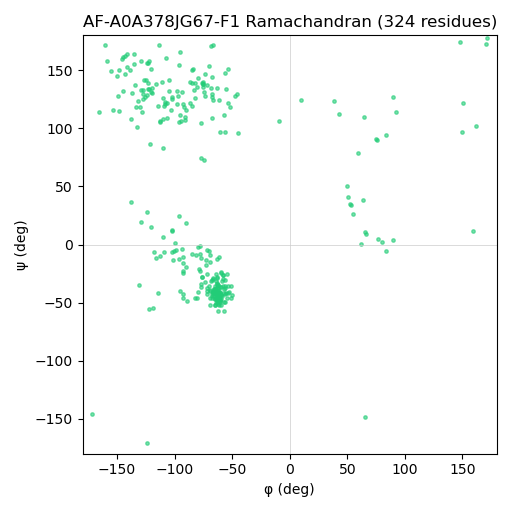453 1.00 86.06 101 ASN A C 1
ATOM 773 O O . ASN A 1 101 ? 11.223 -2.311 16.325 1.00 86.06 101 ASN A O 1
ATOM 777 N N . GLY A 1 102 ? 9.988 -3.920 15.377 1.00 84.44 102 GLY A N 1
ATOM 778 C CA . GLY A 1 102 ? 10.432 -4.994 16.271 1.00 84.44 102 GLY A CA 1
ATOM 779 C C . GLY A 1 102 ? 9.756 -5.020 17.648 1.00 84.44 102 GLY A C 1
ATOM 780 O O . GLY A 1 102 ? 10.094 -5.877 18.465 1.00 84.44 102 GLY A O 1
ATOM 781 N N . LYS A 1 103 ? 8.802 -4.123 17.923 1.00 93.31 103 LYS A N 1
ATOM 782 C CA . LYS A 1 103 ? 8.025 -4.090 19.169 1.00 93.31 103 LYS A CA 1
ATOM 783 C C . LYS A 1 103 ? 6.614 -4.605 18.947 1.00 93.31 103 LYS A C 1
ATOM 785 O O . LYS A 1 103 ? 5.992 -4.321 17.930 1.00 93.31 103 LYS A O 1
ATOM 790 N N . GLN A 1 104 ? 6.097 -5.344 19.923 1.00 95.38 104 GLN A N 1
ATOM 791 C CA . GLN A 1 104 ? 4.736 -5.872 19.885 1.00 95.38 104 GLN A CA 1
ATOM 792 C C . GLN A 1 104 ? 3.761 -4.928 20.586 1.00 95.38 104 GLN A C 1
ATOM 794 O O . GLN A 1 104 ? 3.985 -4.498 21.719 1.00 95.38 104 GLN A O 1
ATOM 799 N N . HIS A 1 105 ? 2.655 -4.648 19.911 1.00 96.94 105 HIS A N 1
ATOM 800 C CA . HIS A 1 105 ? 1.582 -3.794 20.384 1.00 96.94 105 HIS A CA 1
ATOM 801 C C . HIS A 1 105 ? 0.251 -4.530 20.272 1.00 96.94 105 HIS A C 1
ATOM 803 O O . HIS A 1 105 ? -0.082 -5.074 19.218 1.00 96.94 105 HIS A O 1
ATOM 809 N N . ALA A 1 106 ? -0.547 -4.491 21.339 1.00 95.88 106 ALA A N 1
ATOM 810 C CA . ALA A 1 106 ? -1.877 -5.078 21.318 1.00 95.88 106 ALA A CA 1
ATOM 811 C C . ALA A 1 106 ? -2.746 -4.391 20.254 1.00 95.88 106 ALA A C 1
ATOM 813 O O . ALA A 1 106 ? -2.941 -3.170 20.281 1.00 95.88 106 ALA A O 1
ATOM 814 N N . LEU A 1 107 ? -3.293 -5.194 19.346 1.00 96.31 107 LEU A N 1
ATOM 815 C CA . LEU A 1 107 ? -4.179 -4.750 18.283 1.00 96.31 107 LEU A CA 1
ATOM 816 C C . LEU A 1 107 ? -5.597 -5.229 18.605 1.00 96.31 107 LEU A C 1
ATOM 818 O O . LEU A 1 107 ? -5.851 -6.415 18.774 1.00 96.31 107 LEU A O 1
ATOM 822 N N . THR A 1 108 ? -6.543 -4.305 18.738 1.00 95.50 108 THR A N 1
ATOM 823 C CA . THR A 1 108 ? -7.940 -4.643 19.046 1.00 95.50 108 THR A CA 1
ATOM 824 C C . THR A 1 108 ? -8.793 -4.451 17.805 1.00 95.50 108 THR A C 1
ATOM 826 O O . THR A 1 108 ? -9.036 -3.315 17.402 1.00 95.50 108 THR A O 1
ATOM 829 N N . VAL A 1 109 ? -9.263 -5.540 17.201 1.00 94.06 109 VAL A N 1
ATOM 830 C CA . VAL A 1 109 ? -10.211 -5.459 16.081 1.00 94.06 109 VAL A CA 1
ATOM 831 C C . VAL A 1 109 ? -11.552 -4.912 16.577 1.00 94.06 109 VAL A C 1
ATOM 833 O O . VAL A 1 109 ? -11.942 -5.124 17.726 1.00 94.06 109 VAL A O 1
ATOM 836 N N . GLN A 1 110 ? -12.220 -4.126 15.743 1.00 95.50 110 GLN A N 1
ATOM 837 C CA . GLN A 1 110 ? -13.538 -3.558 15.994 1.00 95.50 110 GLN A CA 1
ATOM 838 C C . GLN A 1 110 ? -14.530 -4.253 15.061 1.00 95.50 110 GLN A C 1
ATOM 840 O O . GLN A 1 110 ? -14.801 -3.763 13.967 1.00 95.50 110 GLN A O 1
ATOM 845 N N . ASP A 1 111 ? -15.013 -5.429 15.468 1.00 92.19 111 ASP A N 1
ATOM 846 C CA . ASP A 1 111 ? -15.873 -6.279 14.632 1.00 92.19 111 ASP A CA 1
ATOM 847 C C . ASP A 1 111 ? -17.156 -5.549 14.193 1.00 92.19 111 ASP A C 1
ATOM 849 O O . ASP A 1 111 ? -17.656 -5.807 13.104 1.00 92.19 111 ASP A O 1
ATOM 853 N N . ASP A 1 112 ? -17.660 -4.609 15.003 1.00 93.62 112 ASP A N 1
ATOM 854 C CA . ASP A 1 112 ? -18.810 -3.730 14.737 1.00 93.62 112 ASP A CA 1
ATOM 855 C C . ASP A 1 112 ? -18.500 -2.548 13.795 1.00 93.62 112 ASP A C 1
ATOM 857 O O . ASP A 1 112 ? -19.375 -1.736 13.497 1.00 93.62 112 ASP A O 1
ATOM 861 N N . LYS A 1 113 ? -17.249 -2.430 13.341 1.00 95.06 113 LYS A N 1
ATOM 862 C CA . LYS A 1 113 ? -16.750 -1.384 12.434 1.00 95.06 113 LYS A CA 1
ATOM 863 C C . LYS A 1 113 ? -16.102 -1.977 11.186 1.00 95.06 113 LYS A C 1
ATOM 865 O O . LYS A 1 113 ? -15.205 -1.369 10.592 1.00 95.06 113 LYS A O 1
ATOM 870 N N . SER A 1 114 ? -16.560 -3.161 10.799 1.00 96.00 114 SER A N 1
ATOM 871 C CA . SER A 1 114 ? -16.286 -3.741 9.493 1.00 96.00 114 SER A CA 1
ATOM 872 C C . SER A 1 114 ? -17.215 -3.103 8.457 1.00 96.00 114 SER A C 1
ATOM 874 O O . SER A 1 114 ? -18.368 -2.784 8.744 1.00 96.00 114 SER A O 1
ATOM 876 N N . PHE A 1 115 ? -16.718 -2.877 7.247 1.00 96.00 115 PHE A N 1
ATOM 877 C CA . PHE A 1 115 ? -17.447 -2.203 6.178 1.00 96.00 115 PHE A CA 1
ATOM 878 C C . PHE A 1 115 ? -17.422 -3.050 4.917 1.00 96.00 115 PHE A C 1
ATOM 880 O O . PHE A 1 115 ? -16.360 -3.467 4.465 1.00 96.00 115 PHE A O 1
ATOM 887 N N . LEU A 1 116 ? -18.589 -3.275 4.332 1.00 96.19 116 LEU A N 1
ATOM 888 C CA . LEU A 1 116 ? -18.737 -4.012 3.091 1.00 96.19 116 LEU A CA 1
ATOM 889 C C . LEU A 1 116 ? -19.111 -3.048 1.970 1.00 96.19 116 LEU A C 1
ATOM 891 O O . LEU A 1 116 ? -20.151 -2.397 2.051 1.00 96.19 116 LEU A O 1
ATOM 895 N N . SER A 1 117 ? -18.308 -3.014 0.907 1.00 94.75 117 SER A N 1
ATOM 896 C CA . SER A 1 117 ? -18.666 -2.380 -0.366 1.00 94.75 117 SER A CA 1
ATOM 897 C C . SER A 1 117 ? -18.776 -3.454 -1.436 1.00 94.75 117 SER A C 1
ATOM 899 O O . SER A 1 117 ? -17.818 -4.177 -1.711 1.00 94.75 117 SER A O 1
ATOM 901 N N . TYR A 1 118 ? -19.952 -3.596 -2.039 1.00 95.25 118 TYR A N 1
ATOM 902 C CA . TYR A 1 118 ? -20.191 -4.676 -2.987 1.00 95.25 118 TYR A CA 1
ATOM 903 C C . TYR A 1 118 ? -21.103 -4.275 -4.142 1.00 95.25 118 TYR A C 1
ATOM 905 O O . TYR A 1 118 ? -21.853 -3.290 -4.122 1.00 95.25 118 TYR A O 1
ATOM 913 N N . LYS A 1 119 ? -21.031 -5.076 -5.199 1.00 95.75 119 LYS A N 1
ATOM 914 C CA . LYS A 1 119 ? -21.999 -5.071 -6.287 1.00 95.75 119 LYS A CA 1
ATOM 915 C C . LYS A 1 119 ? -22.434 -6.514 -6.527 1.00 95.75 119 LYS A C 1
ATOM 917 O O . LYS A 1 119 ? -21.575 -7.310 -6.912 1.00 95.75 119 LYS A O 1
ATOM 922 N N . PRO A 1 120 ? -23.733 -6.833 -6.354 1.00 94.31 120 PRO A N 1
ATOM 923 C CA . PRO A 1 120 ? -24.224 -8.201 -6.447 1.00 94.31 120 PRO A CA 1
ATOM 924 C C . PRO A 1 120 ? -23.712 -8.941 -7.687 1.00 94.31 120 PRO A C 1
ATOM 926 O O . PRO A 1 120 ? -23.806 -8.422 -8.806 1.00 94.31 120 PRO A O 1
ATOM 929 N N . GLY A 1 121 ? -23.131 -10.122 -7.471 1.00 92.75 121 GLY A N 1
ATOM 930 C CA . GLY A 1 121 ? -22.584 -10.993 -8.515 1.00 92.75 121 GLY A CA 1
ATOM 931 C C . GLY A 1 121 ? -21.370 -10.441 -9.273 1.00 92.75 121 GLY A C 1
ATOM 932 O O . GLY A 1 121 ? -21.002 -11.013 -10.297 1.00 92.75 121 GLY A O 1
ATOM 933 N N . LYS A 1 122 ? -20.770 -9.322 -8.835 1.00 94.75 122 LYS A N 1
ATOM 934 C CA . LYS A 1 122 ? -19.605 -8.713 -9.503 1.00 94.75 122 LYS A CA 1
ATOM 935 C C . LYS A 1 122 ? -18.359 -8.644 -8.631 1.00 94.75 122 LYS A C 1
ATOM 937 O O . LYS A 1 122 ? -17.319 -9.083 -9.093 1.00 94.75 122 LYS A O 1
ATOM 942 N N . TYR A 1 123 ? -18.460 -8.054 -7.445 1.00 94.50 123 TYR A N 1
ATOM 943 C CA . TYR A 1 123 ? -17.359 -7.953 -6.481 1.00 94.50 123 TYR A CA 1
ATOM 944 C C . TYR A 1 123 ? -17.922 -7.717 -5.078 1.00 94.50 123 TYR A C 1
ATOM 946 O O . TYR A 1 123 ? -19.037 -7.193 -4.938 1.00 94.50 123 TYR A O 1
ATOM 954 N N . ALA A 1 124 ? -17.140 -8.048 -4.056 1.00 96.19 124 ALA A N 1
ATOM 955 C CA . ALA A 1 124 ? -17.433 -7.746 -2.663 1.00 96.19 124 ALA A CA 1
ATOM 956 C C . ALA A 1 124 ? -16.124 -7.515 -1.891 1.00 96.19 124 ALA A C 1
ATOM 958 O O . ALA A 1 124 ? -15.318 -8.425 -1.715 1.00 96.19 124 ALA A O 1
ATOM 959 N N . TYR A 1 125 ? -15.942 -6.287 -1.409 1.00 95.50 125 TYR A N 1
ATOM 960 C CA . TYR A 1 125 ? -14.755 -5.851 -0.683 1.00 95.50 125 TYR A CA 1
ATOM 961 C C . TYR A 1 125 ? -15.089 -5.602 0.786 1.00 95.50 125 TYR A C 1
ATOM 963 O O . TYR A 1 125 ? -15.994 -4.817 1.088 1.00 95.50 125 TYR A O 1
ATOM 971 N N . VAL A 1 126 ? -14.348 -6.239 1.692 1.00 96.62 126 VAL A N 1
ATOM 972 C CA . VAL A 1 126 ? -14.530 -6.092 3.141 1.00 96.62 126 VAL A CA 1
ATOM 973 C C . VAL A 1 126 ? -13.368 -5.305 3.738 1.00 96.62 126 VAL A C 1
ATOM 975 O O . VAL A 1 126 ? -12.223 -5.738 3.697 1.00 96.62 126 VAL A O 1
ATOM 978 N N . THR A 1 127 ? -13.653 -4.159 4.346 1.00 96.12 127 THR A N 1
ATOM 979 C CA . THR A 1 127 ? -12.666 -3.395 5.113 1.00 96.12 127 THR A CA 1
ATOM 980 C C . THR A 1 127 ? -12.884 -3.616 6.602 1.00 96.12 127 THR A C 1
ATOM 982 O O . THR A 1 127 ? -13.968 -3.357 7.116 1.00 96.12 127 THR A O 1
ATOM 985 N N . PHE A 1 128 ? -11.848 -4.045 7.311 1.00 96.38 128 PHE A N 1
ATOM 986 C CA . PHE A 1 128 ? -11.840 -4.180 8.763 1.00 96.38 128 PHE A CA 1
ATOM 987 C C . PHE A 1 128 ? -11.216 -2.947 9.415 1.00 96.38 128 PHE A C 1
ATOM 989 O O . PHE A 1 128 ? -10.359 -2.281 8.831 1.00 96.38 128 PHE A O 1
ATOM 996 N N . THR A 1 129 ? -11.598 -2.683 10.663 1.00 96.06 129 THR A N 1
ATOM 997 C CA . THR A 1 129 ? -10.996 -1.625 11.479 1.00 96.06 129 THR A CA 1
ATOM 998 C C . THR A 1 129 ? -10.378 -2.226 12.731 1.00 96.06 129 THR A C 1
ATOM 1000 O O . THR A 1 129 ? -11.006 -3.027 13.422 1.00 96.06 129 THR A O 1
ATOM 1003 N N . ALA A 1 130 ? -9.161 -1.813 13.067 1.00 96.44 130 ALA A N 1
ATOM 1004 C CA . ALA A 1 130 ? -8.506 -2.176 14.314 1.00 96.44 130 ALA A CA 1
ATOM 1005 C C . ALA A 1 130 ? -7.968 -0.943 15.040 1.00 96.44 130 ALA A C 1
ATOM 1007 O O . ALA A 1 130 ? -7.737 0.103 14.443 1.00 96.44 130 ALA A O 1
ATOM 1008 N N . VAL A 1 131 ? -7.772 -1.067 16.348 1.00 97.31 131 VAL A N 1
ATOM 1009 C CA . VAL A 1 131 ? -7.282 -0.002 17.221 1.00 97.31 131 VAL A CA 1
ATOM 1010 C C . VAL A 1 131 ? -5.993 -0.447 17.892 1.00 97.31 131 VAL A C 1
ATOM 1012 O O . VAL A 1 131 ? -5.947 -1.513 18.503 1.00 97.31 131 VAL A O 1
ATOM 1015 N N . CYS A 1 132 ? -4.978 0.409 17.847 1.00 97.31 132 CYS A N 1
ATOM 1016 C CA . CYS A 1 132 ? -3.744 0.257 18.607 1.00 97.31 132 CYS A CA 1
ATOM 1017 C C . CYS A 1 132 ? -3.571 1.460 19.544 1.00 97.31 132 CYS A C 1
ATOM 1019 O O . CYS A 1 132 ? -3.722 2.604 19.121 1.00 97.31 132 CYS A O 1
ATOM 1021 N N . LYS A 1 133 ? -3.300 1.218 20.833 1.00 96.69 133 LYS A N 1
ATOM 1022 C CA . LYS A 1 133 ? -3.238 2.277 21.867 1.00 96.69 133 LYS A CA 1
ATOM 1023 C C . LYS A 1 133 ? -1.843 2.510 22.446 1.00 96.69 133 LYS A C 1
ATOM 1025 O O . LYS A 1 133 ? -1.672 3.425 23.241 1.00 96.69 133 LYS A O 1
ATOM 1030 N N . THR A 1 134 ? -0.887 1.640 22.134 1.00 95.31 134 THR A N 1
ATOM 1031 C CA . THR A 1 134 ? 0.432 1.626 22.785 1.00 95.31 134 THR A CA 1
ATOM 1032 C C . THR A 1 134 ? 1.560 2.099 21.878 1.00 95.31 134 THR A C 1
ATOM 1034 O O . THR A 1 134 ? 2.683 2.219 22.349 1.00 95.31 134 THR A O 1
ATOM 1037 N N . VAL A 1 135 ? 1.276 2.343 20.598 1.00 97.12 135 VAL A N 1
ATOM 1038 C CA . VAL A 1 135 ? 2.230 2.917 19.642 1.00 97.12 135 VAL A CA 1
ATOM 1039 C C . VAL A 1 135 ? 2.386 4.413 19.904 1.00 97.12 135 VAL A C 1
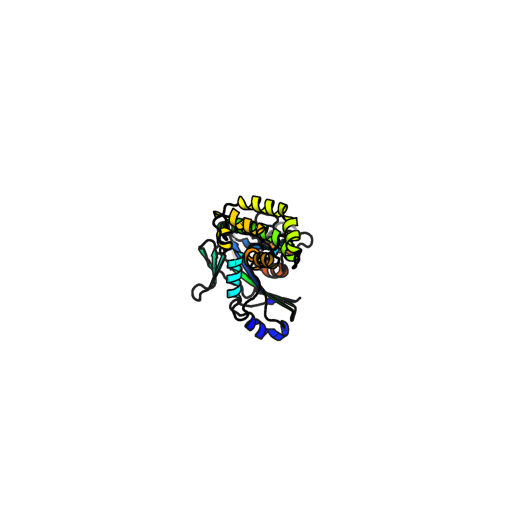ATOM 1041 O O . VAL A 1 135 ? 1.399 5.102 20.165 1.00 97.12 135 VAL A O 1
ATOM 1044 N N . THR A 1 136 ? 3.611 4.922 19.814 1.00 96.56 136 THR A N 1
ATOM 1045 C CA . THR A 1 136 ? 3.911 6.357 19.909 1.00 96.56 136 THR A CA 1
ATOM 1046 C C . THR A 1 136 ? 4.006 7.019 18.532 1.00 96.56 136 THR A C 1
ATOM 1048 O O . THR A 1 136 ? 4.106 6.351 17.503 1.00 96.56 136 THR A O 1
ATOM 1051 N N . MET A 1 137 ? 3.983 8.358 18.495 1.00 96.56 137 MET A N 1
ATOM 1052 C CA . MET A 1 137 ? 4.180 9.086 17.235 1.00 96.56 137 MET A CA 1
ATOM 1053 C C . MET A 1 137 ? 5.581 8.833 16.668 1.00 96.56 137 MET A C 1
ATOM 1055 O O . MET A 1 137 ? 5.707 8.533 15.487 1.00 96.56 137 MET A O 1
ATOM 1059 N N . ASP A 1 138 ? 6.610 8.848 17.518 1.00 96.88 138 ASP A N 1
ATOM 1060 C CA . ASP A 1 138 ? 7.994 8.566 17.124 1.00 96.88 138 ASP A CA 1
ATOM 1061 C C . ASP A 1 138 ? 8.135 7.192 16.449 1.00 96.88 138 ASP A C 1
ATOM 1063 O O . ASP A 1 138 ? 8.905 7.037 15.503 1.00 96.88 138 ASP A O 1
ATOM 1067 N N . GLU A 1 139 ? 7.376 6.185 16.895 1.00 97.31 139 GLU A N 1
ATOM 1068 C CA . GLU A 1 139 ? 7.367 4.856 16.276 1.00 97.31 139 GLU A CA 1
ATOM 1069 C C . GLU A 1 139 ? 6.726 4.868 14.883 1.00 97.31 139 GLU A C 1
ATOM 1071 O O . GLU A 1 139 ? 7.262 4.236 13.968 1.00 97.31 139 GLU A O 1
ATOM 1076 N N . LEU A 1 140 ? 5.632 5.614 14.687 1.00 96.88 140 LEU A N 1
ATOM 1077 C CA . LEU A 1 140 ? 5.022 5.795 13.364 1.00 96.88 140 LEU A CA 1
ATOM 1078 C C . LEU A 1 140 ? 5.924 6.591 12.415 1.00 96.88 140 LEU A C 1
ATOM 1080 O O . LEU A 1 140 ? 6.053 6.230 11.246 1.00 96.88 140 LEU A O 1
ATOM 1084 N N . GLU A 1 141 ? 6.573 7.645 12.909 1.00 96.50 141 GLU A N 1
ATOM 1085 C CA . GLU A 1 141 ? 7.544 8.435 12.146 1.00 96.50 141 GLU A CA 1
ATOM 1086 C C . GLU A 1 141 ? 8.758 7.594 11.753 1.00 96.50 141 GLU A C 1
ATOM 1088 O O . GLU A 1 141 ? 9.208 7.629 10.610 1.00 96.50 141 GLU A O 1
ATOM 1093 N N . THR A 1 142 ? 9.258 6.781 12.682 1.00 96.81 142 THR A N 1
ATOM 1094 C CA . THR A 1 142 ? 10.362 5.854 12.422 1.00 96.81 142 THR A CA 1
ATOM 1095 C C . THR A 1 142 ? 9.981 4.834 11.355 1.00 96.81 142 THR A C 1
ATOM 1097 O O . THR A 1 142 ? 10.745 4.621 10.415 1.00 96.81 142 THR A O 1
ATOM 1100 N N . ALA A 1 143 ? 8.782 4.256 11.445 1.00 96.31 143 ALA A N 1
ATOM 1101 C CA . ALA A 1 143 ? 8.282 3.321 10.444 1.00 96.31 143 ALA A CA 1
ATOM 1102 C C . ALA A 1 143 ? 8.152 3.988 9.063 1.00 96.31 143 ALA A C 1
ATOM 1104 O O . ALA A 1 143 ? 8.603 3.436 8.060 1.00 96.31 143 ALA A O 1
ATOM 1105 N N . GLN A 1 144 ? 7.614 5.212 9.012 1.00 95.88 144 GLN A N 1
ATOM 1106 C CA . GLN A 1 144 ? 7.560 6.021 7.793 1.00 95.88 144 GLN A CA 1
ATOM 1107 C C . G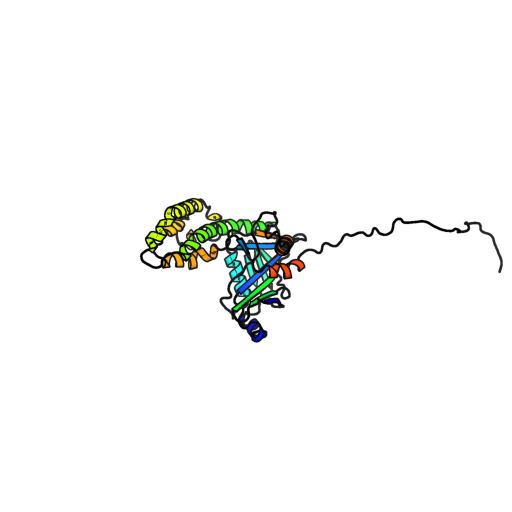LN A 1 144 ? 8.955 6.233 7.183 1.00 95.88 144 GLN A C 1
ATOM 1109 O O . GLN A 1 144 ? 9.142 6.023 5.984 1.00 95.88 144 GLN A O 1
ATOM 1114 N N . MET A 1 145 ? 9.936 6.645 7.993 1.00 95.56 145 MET A N 1
ATOM 1115 C CA . MET A 1 145 ? 11.305 6.896 7.533 1.00 95.56 145 MET A CA 1
ATOM 1116 C C . MET A 1 145 ? 11.990 5.633 7.003 1.00 95.56 145 MET A C 1
ATOM 1118 O O . MET A 1 145 ? 12.759 5.733 6.053 1.00 95.56 145 MET A O 1
ATOM 1122 N N . GLN A 1 146 ? 11.694 4.459 7.569 1.00 95.44 146 GLN A N 1
ATOM 1123 C CA . GLN A 1 146 ? 12.219 3.179 7.081 1.00 95.44 146 GLN A CA 1
ATOM 1124 C C . GLN A 1 146 ? 11.584 2.757 5.747 1.00 95.44 146 GLN A C 1
ATOM 1126 O O . GLN A 1 146 ? 12.281 2.297 4.845 1.00 95.44 146 GLN A O 1
ATOM 1131 N N . MET A 1 147 ? 10.267 2.922 5.591 1.00 95.62 147 MET A N 1
ATOM 1132 C CA . MET A 1 147 ? 9.558 2.466 4.388 1.00 95.62 147 MET A CA 1
ATOM 1133 C C . MET A 1 147 ? 9.747 3.382 3.176 1.00 95.62 147 MET A C 1
ATOM 1135 O O . MET A 1 147 ? 9.823 2.898 2.045 1.00 95.62 147 MET A O 1
ATOM 1139 N N . ASN A 1 148 ? 9.810 4.699 3.382 1.00 95.81 148 ASN A N 1
ATOM 1140 C CA . ASN A 1 148 ? 9.754 5.673 2.288 1.00 95.81 148 ASN A CA 1
ATOM 1141 C C . ASN A 1 148 ? 10.883 5.560 1.251 1.00 95.81 148 ASN A C 1
ATOM 1143 O O . ASN A 1 148 ? 10.565 5.667 0.066 1.00 95.81 148 ASN A O 1
ATOM 1147 N N . PRO A 1 149 ? 12.159 5.319 1.616 1.00 96.31 149 PRO A N 1
ATOM 1148 C CA . PRO A 1 149 ? 13.213 5.107 0.624 1.00 96.31 149 PRO A CA 1
ATOM 1149 C C . PRO A 1 149 ? 12.906 3.924 -0.303 1.00 96.31 149 PRO A C 1
ATOM 1151 O O . PRO A 1 149 ? 12.995 4.055 -1.523 1.00 96.31 149 PRO A O 1
ATOM 1154 N N . THR A 1 150 ? 12.448 2.806 0.269 1.00 96.44 150 THR A N 1
ATOM 1155 C CA . THR A 1 150 ? 12.061 1.592 -0.472 1.00 96.44 150 THR A CA 1
ATOM 1156 C C . THR A 1 150 ? 10.880 1.858 -1.399 1.00 96.44 150 THR A C 1
ATOM 1158 O O . THR A 1 150 ? 10.955 1.566 -2.592 1.00 96.44 150 THR A O 1
ATOM 1161 N N . ALA A 1 151 ? 9.821 2.479 -0.873 1.00 95.44 151 ALA A N 1
ATOM 1162 C CA . ALA A 1 151 ? 8.631 2.836 -1.640 1.00 95.44 151 ALA A CA 1
ATOM 1163 C C . ALA A 1 151 ? 8.982 3.737 -2.833 1.00 95.44 151 ALA A C 1
ATOM 1165 O O . ALA A 1 151 ? 8.627 3.450 -3.974 1.00 95.44 151 ALA A O 1
ATOM 1166 N N . ALA A 1 152 ? 9.746 4.803 -2.584 1.00 95.19 152 ALA A N 1
ATOM 1167 C CA . ALA A 1 152 ? 10.137 5.762 -3.608 1.00 95.19 152 ALA A CA 1
ATOM 1168 C C . ALA A 1 152 ? 11.059 5.144 -4.670 1.00 95.19 152 ALA A C 1
ATOM 1170 O O . ALA A 1 152 ? 10.934 5.475 -5.852 1.00 95.19 152 ALA A O 1
ATOM 1171 N N . PHE A 1 153 ? 11.980 4.259 -4.278 1.00 96.69 153 PHE A N 1
ATOM 1172 C CA . PHE A 1 153 ? 12.866 3.555 -5.204 1.00 96.69 153 PHE A CA 1
ATOM 1173 C C . PHE A 1 153 ? 12.062 2.679 -6.173 1.00 96.69 153 PHE A C 1
ATOM 1175 O O . PHE A 1 153 ? 12.117 2.882 -7.389 1.00 96.69 153 PHE A O 1
ATOM 1182 N N . TRP A 1 154 ? 11.249 1.758 -5.648 1.00 95.94 154 TRP A N 1
ATOM 1183 C CA . TRP A 1 154 ? 10.487 0.822 -6.476 1.00 95.94 154 TRP A CA 1
ATOM 1184 C C . TRP A 1 154 ? 9.364 1.506 -7.257 1.00 95.94 154 TRP A C 1
ATOM 1186 O O . TRP A 1 154 ? 9.140 1.156 -8.416 1.00 95.94 154 TRP A O 1
ATOM 1196 N N . ASN A 1 155 ? 8.701 2.521 -6.692 1.00 95.38 155 ASN A N 1
ATOM 1197 C CA . ASN A 1 155 ? 7.663 3.278 -7.396 1.00 95.38 155 ASN A CA 1
ATOM 1198 C C . ASN A 1 155 ? 8.203 4.009 -8.630 1.00 95.38 155 ASN A C 1
ATOM 1200 O O . ASN A 1 155 ? 7.528 4.042 -9.655 1.00 95.38 155 ASN A O 1
ATOM 1204 N N . GLN A 1 156 ? 9.424 4.551 -8.584 1.00 95.44 156 GLN A N 1
ATOM 1205 C CA . GLN A 1 156 ? 10.032 5.177 -9.763 1.00 95.44 156 GLN A CA 1
ATOM 1206 C C . GLN A 1 156 ? 10.246 4.170 -10.899 1.00 95.44 156 GLN A C 1
ATOM 1208 O O . GLN A 1 156 ? 9.935 4.476 -12.051 1.00 95.44 156 GLN A O 1
ATOM 1213 N N . ILE A 1 157 ? 10.703 2.955 -10.576 1.00 96.00 157 ILE A N 1
ATOM 1214 C CA . ILE A 1 157 ? 10.856 1.886 -11.570 1.00 96.00 157 ILE A CA 1
ATOM 1215 C C . ILE A 1 157 ? 9.487 1.425 -12.080 1.00 96.00 157 ILE A C 1
ATOM 1217 O O . ILE A 1 157 ? 9.282 1.323 -13.288 1.00 96.00 157 ILE A O 1
ATOM 1221 N N . GLY A 1 158 ? 8.521 1.191 -11.190 1.00 95.12 158 GLY A N 1
ATOM 1222 C CA . GLY A 1 158 ? 7.177 0.762 -11.576 1.00 95.12 158 GLY A CA 1
ATOM 1223 C C . GLY A 1 158 ? 6.438 1.788 -12.430 1.00 95.12 158 GLY A C 1
ATOM 1224 O O . GLY A 1 158 ? 5.845 1.414 -13.436 1.00 95.12 158 GLY A O 1
ATOM 1225 N N . ASN A 1 159 ? 6.531 3.081 -12.109 1.00 94.00 159 ASN A N 1
ATOM 1226 C CA . ASN A 1 159 ? 5.944 4.156 -12.917 1.00 94.00 159 ASN A CA 1
ATOM 1227 C C . ASN A 1 159 ? 6.562 4.231 -14.313 1.00 94.00 159 ASN A C 1
ATOM 1229 O O . ASN A 1 159 ? 5.869 4.572 -15.270 1.00 94.00 159 ASN A O 1
ATOM 1233 N N . PHE A 1 160 ? 7.852 3.911 -14.437 1.00 95.62 160 PHE A N 1
ATOM 1234 C CA . PHE A 1 160 ? 8.478 3.769 -15.740 1.00 95.62 160 PHE A CA 1
ATOM 1235 C C . PHE A 1 160 ? 7.940 2.524 -16.451 1.00 95.62 160 PHE A C 1
ATOM 1237 O O . PHE A 1 160 ? 7.439 2.624 -17.564 1.00 95.62 160 PHE A O 1
ATOM 1244 N N . LEU A 1 161 ? 7.960 1.351 -15.822 1.00 95.81 161 LEU A N 1
ATOM 1245 C CA . LEU A 1 161 ? 7.624 0.097 -16.498 1.00 95.81 161 LEU A CA 1
ATOM 1246 C C . LEU A 1 161 ? 6.137 -0.100 -16.786 1.00 95.81 161 LEU A C 1
ATOM 1248 O O . LEU A 1 161 ? 5.814 -0.707 -17.802 1.00 95.81 161 LEU A O 1
ATOM 1252 N N . PHE A 1 162 ? 5.225 0.399 -15.955 1.00 93.94 162 PHE A N 1
ATOM 1253 C CA . PHE A 1 162 ? 3.785 0.185 -16.111 1.00 93.94 162 PHE A CA 1
ATOM 1254 C C . PHE A 1 162 ? 3.236 0.645 -17.475 1.00 93.94 162 PHE A C 1
ATOM 1256 O O . PHE A 1 162 ? 2.680 -0.191 -18.198 1.00 93.94 162 PHE A O 1
ATOM 1263 N N . PRO A 1 163 ? 3.393 1.921 -17.897 1.00 94.38 163 PRO A N 1
ATOM 1264 C CA . PRO A 1 163 ? 2.919 2.352 -19.210 1.00 94.38 163 PRO A CA 1
ATOM 1265 C C . PRO A 1 163 ? 3.649 1.624 -20.340 1.00 94.38 163 PRO A C 1
ATOM 1267 O O . PRO A 1 163 ? 3.024 1.281 -21.344 1.00 94.38 163 PRO A O 1
ATOM 1270 N N . HIS A 1 164 ? 4.942 1.327 -20.169 1.00 96.31 164 HIS A N 1
ATOM 1271 C CA . HIS A 1 164 ? 5.705 0.648 -21.207 1.00 96.31 164 HIS A CA 1
ATOM 1272 C C . HIS A 1 164 ? 5.268 -0.806 -21.393 1.00 96.31 164 HIS A C 1
ATOM 1274 O O . HIS A 1 164 ? 5.145 -1.255 -22.527 1.00 96.31 164 HIS A O 1
ATOM 1280 N N . THR A 1 165 ? 4.959 -1.506 -20.304 1.00 96.12 165 THR A N 1
ATOM 1281 C CA . THR A 1 165 ? 4.427 -2.874 -20.304 1.00 96.12 165 THR A CA 1
ATOM 1282 C C . THR A 1 165 ? 3.031 -2.913 -20.916 1.00 96.12 165 THR A C 1
ATOM 1284 O O . THR A 1 165 ? 2.717 -3.802 -21.703 1.00 96.12 165 THR A O 1
ATOM 1287 N N . ARG A 1 166 ? 2.184 -1.929 -20.588 1.00 95.12 166 ARG A N 1
ATOM 1288 C CA . ARG A 1 166 ? 0.818 -1.828 -21.116 1.00 95.12 166 ARG A CA 1
ATOM 1289 C C . ARG A 1 166 ? 0.781 -1.608 -22.630 1.00 95.12 166 ARG A C 1
ATOM 1291 O O . ARG A 1 166 ? -0.111 -2.138 -23.285 1.00 95.12 166 ARG A O 1
ATOM 1298 N N . ASN A 1 167 ? 1.709 -0.812 -23.155 1.00 96.88 167 ASN A N 1
ATOM 1299 C CA . ASN A 1 167 ? 1.700 -0.370 -24.551 1.00 96.88 167 ASN A CA 1
ATOM 1300 C C . ASN A 1 167 ? 2.667 -1.152 -25.456 1.00 96.88 167 ASN A C 1
ATOM 1302 O O . ASN A 1 167 ? 2.671 -0.926 -26.664 1.00 96.88 167 ASN A O 1
ATOM 1306 N N . ALA A 1 168 ? 3.487 -2.046 -24.897 1.00 96.75 168 ALA A N 1
ATOM 1307 C CA . ALA A 1 168 ? 4.478 -2.797 -25.657 1.00 96.75 168 ALA A CA 1
ATOM 1308 C C . ALA A 1 168 ? 3.828 -3.724 -26.705 1.00 96.75 168 ALA A C 1
ATOM 1310 O O . ALA A 1 168 ? 2.878 -4.447 -26.381 1.00 96.75 168 ALA A O 1
ATOM 1311 N N . PRO A 1 169 ? 4.349 -3.751 -27.946 1.00 97.06 169 PRO A N 1
ATOM 1312 C CA . PRO A 1 169 ? 3.933 -4.725 -28.946 1.00 97.06 169 PRO A CA 1
ATOM 1313 C C . PRO A 1 169 ? 4.429 -6.124 -28.559 1.00 97.06 169 PRO A C 1
ATOM 1315 O O . PRO A 1 169 ? 5.426 -6.276 -27.856 1.00 97.06 169 PRO A O 1
ATOM 1318 N N . LYS A 1 170 ? 3.715 -7.153 -29.020 1.00 97.25 170 LYS A N 1
ATOM 1319 C CA . LYS A 1 170 ? 3.985 -8.567 -28.691 1.00 97.25 170 LYS A CA 1
ATOM 1320 C C . LYS A 1 170 ? 4.695 -9.325 -29.814 1.00 97.25 170 LYS A C 1
ATOM 1322 O O . LYS A 1 170 ? 4.719 -10.550 -29.809 1.00 97.25 170 LYS A O 1
ATOM 1327 N N . ASP A 1 171 ? 5.195 -8.597 -30.799 1.00 95.88 171 ASP A N 1
ATOM 1328 C CA . ASP A 1 171 ? 5.806 -9.116 -32.017 1.00 95.88 171 ASP A CA 1
ATOM 1329 C C . ASP A 1 171 ? 7.234 -8.569 -32.181 1.00 95.88 171 ASP A C 1
ATOM 1331 O O . ASP A 1 171 ? 7.781 -7.920 -31.283 1.00 95.88 171 ASP A O 1
ATOM 1335 N N . ASP A 1 172 ? 7.833 -8.815 -33.346 1.00 94.81 172 ASP A N 1
ATOM 1336 C CA . ASP A 1 172 ? 9.212 -8.437 -33.674 1.00 94.81 172 ASP A CA 1
ATOM 1337 C C . ASP A 1 172 ? 9.470 -6.917 -33.630 1.00 94.81 172 ASP A C 1
ATOM 1339 O O . ASP A 1 172 ? 10.622 -6.479 -33.652 1.00 94.81 172 ASP A O 1
ATOM 1343 N N . THR A 1 173 ? 8.429 -6.082 -33.526 1.00 97.00 173 THR A N 1
ATOM 1344 C CA . THR A 1 173 ? 8.586 -4.629 -33.351 1.00 97.00 173 THR A CA 1
ATOM 1345 C C . THR A 1 173 ? 8.938 -4.226 -31.914 1.00 97.00 173 THR A C 1
ATOM 1347 O O . THR A 1 173 ? 9.303 -3.069 -31.677 1.00 97.00 173 THR A O 1
ATOM 1350 N N . PHE A 1 174 ? 8.907 -5.163 -30.953 1.00 98.12 174 PHE A N 1
ATOM 1351 C CA . PHE A 1 174 ? 9.225 -4.905 -29.544 1.00 98.12 174 PHE A CA 1
ATOM 1352 C C . PHE A 1 174 ? 10.588 -4.254 -29.345 1.00 98.12 174 PHE A C 1
ATOM 1354 O O . PHE A 1 174 ? 10.684 -3.282 -28.602 1.00 98.12 174 PHE A O 1
ATOM 1361 N N . SER A 1 175 ? 11.641 -4.742 -30.002 1.00 95.94 175 SER A N 1
ATOM 1362 C CA . SER A 1 175 ? 12.988 -4.209 -29.773 1.00 95.94 175 SER A CA 1
ATOM 1363 C C . SER A 1 175 ? 13.094 -2.731 -30.161 1.00 95.94 175 SER A C 1
ATOM 1365 O O . SER A 1 175 ? 13.686 -1.947 -29.425 1.00 95.94 175 SER A O 1
ATOM 1367 N N . ALA A 1 176 ? 12.462 -2.324 -31.267 1.00 97.06 176 ALA A N 1
ATOM 1368 C CA . ALA A 1 176 ? 12.416 -0.919 -31.676 1.00 97.06 176 ALA A CA 1
ATOM 1369 C C . ALA A 1 176 ? 11.596 -0.068 -30.692 1.00 97.06 176 ALA A C 1
ATOM 1371 O O . ALA A 1 176 ? 11.999 1.040 -30.337 1.00 97.06 176 ALA A O 1
ATOM 1372 N N . TYR A 1 177 ? 10.471 -0.603 -30.211 1.00 97.88 177 TYR A N 1
ATOM 1373 C CA . TYR A 1 177 ? 9.666 0.041 -29.177 1.00 97.88 177 TYR A CA 1
ATOM 1374 C C . TYR A 1 177 ? 10.447 0.225 -27.868 1.00 97.88 177 TYR A C 1
ATOM 1376 O O . TYR A 1 177 ? 10.422 1.308 -27.290 1.00 97.88 177 TYR A O 1
ATOM 1384 N N . TRP A 1 178 ? 11.156 -0.808 -27.409 1.00 97.62 178 TRP A N 1
ATOM 1385 C CA . TRP A 1 178 ? 11.901 -0.775 -26.152 1.00 97.62 178 TRP A CA 1
ATOM 1386 C C . TRP A 1 178 ? 13.155 0.098 -26.220 1.00 97.62 178 TRP A C 1
ATOM 1388 O O . TRP A 1 178 ? 13.583 0.644 -25.201 1.00 97.62 178 TRP A O 1
ATOM 1398 N N . GLU A 1 179 ? 13.716 0.294 -27.411 1.00 97.12 179 GLU A N 1
ATOM 1399 C CA . GLU A 1 179 ? 14.810 1.240 -27.610 1.00 97.12 179 GLU A CA 1
ATOM 1400 C C . GLU A 1 179 ? 14.332 2.699 -27.617 1.00 97.12 179 GLU A C 1
ATOM 1402 O O . GLU A 1 179 ? 15.060 3.583 -27.177 1.00 97.12 179 GLU A O 1
ATOM 1407 N N . SER A 1 180 ? 13.085 2.972 -28.018 1.00 96.94 180 SER A N 1
ATOM 1408 C CA . SER A 1 180 ? 12.537 4.337 -28.043 1.00 96.94 180 SER A CA 1
ATOM 1409 C C . SER A 1 180 ? 12.666 5.115 -26.717 1.00 96.94 180 SER A C 1
ATOM 1411 O O . SER A 1 180 ? 12.967 6.308 -26.788 1.00 96.94 180 SER A O 1
ATOM 1413 N N . PRO A 1 181 ? 12.443 4.530 -25.521 1.00 96.75 181 PRO A N 1
ATOM 1414 C CA . PRO A 1 181 ? 12.627 5.221 -24.244 1.00 96.75 181 PRO A CA 1
ATOM 1415 C C . PRO A 1 181 ? 14.042 5.082 -23.647 1.00 96.75 181 PRO A C 1
ATOM 1417 O O . PRO A 1 181 ? 14.200 5.300 -22.444 1.00 96.75 181 PRO A O 1
ATOM 1420 N N . SER A 1 182 ? 15.074 4.712 -24.417 1.00 96.62 182 SER A N 1
ATOM 1421 C CA . SER A 1 182 ? 16.403 4.399 -23.859 1.00 96.62 182 SER A CA 1
ATOM 1422 C C . SER A 1 182 ? 17.054 5.552 -23.093 1.00 96.62 182 SER A C 1
ATOM 1424 O O . SER A 1 182 ? 17.640 5.314 -22.039 1.00 96.62 182 SER A O 1
ATOM 1426 N N . VAL A 1 183 ? 16.874 6.801 -23.537 1.00 97.38 183 VAL A N 1
ATOM 1427 C CA . VAL A 1 183 ? 17.352 7.994 -22.810 1.00 97.38 183 VAL A CA 1
ATOM 1428 C C . VAL A 1 183 ? 16.649 8.139 -21.459 1.00 97.38 183 VAL A C 1
ATOM 1430 O O . VAL A 1 183 ? 17.308 8.224 -20.428 1.00 97.38 183 VAL A O 1
ATOM 1433 N N . ALA A 1 184 ? 15.313 8.078 -21.437 1.00 97.44 184 ALA A N 1
ATOM 1434 C CA . ALA A 1 184 ? 14.543 8.177 -20.195 1.00 97.44 184 ALA A CA 1
ATOM 1435 C C . ALA A 1 184 ? 14.861 7.025 -19.223 1.00 97.44 184 ALA A C 1
ATOM 1437 O O . ALA A 1 184 ? 14.888 7.220 -18.008 1.00 97.44 184 ALA A O 1
ATOM 1438 N N . ARG A 1 185 ? 15.135 5.826 -19.756 1.00 97.56 185 ARG A N 1
ATOM 1439 C CA . ARG A 1 185 ? 15.593 4.673 -18.974 1.00 97.56 185 ARG A CA 1
ATOM 1440 C C . ARG A 1 185 ? 16.981 4.910 -18.381 1.00 97.56 185 ARG A C 1
ATOM 1442 O O . ARG A 1 185 ? 17.181 4.621 -17.207 1.00 97.56 185 ARG A O 1
ATOM 1449 N N . ALA A 1 186 ? 17.920 5.442 -19.162 1.00 97.00 186 ALA A N 1
ATOM 1450 C CA . ALA A 1 186 ? 19.266 5.756 -18.691 1.00 97.00 186 ALA A CA 1
ATOM 1451 C C . ALA A 1 186 ? 19.250 6.821 -17.582 1.00 97.00 186 ALA A C 1
ATOM 1453 O O . ALA A 1 186 ? 19.901 6.633 -16.557 1.00 97.00 186 ALA A O 1
ATOM 1454 N N . ASP A 1 187 ? 18.449 7.879 -17.737 1.00 97.38 187 ASP A N 1
ATOM 1455 C CA . ASP A 1 187 ? 18.288 8.925 -16.719 1.00 97.38 187 ASP A CA 1
ATOM 1456 C C . ASP A 1 187 ? 17.704 8.364 -15.413 1.00 97.38 187 ASP A C 1
ATOM 1458 O O . ASP A 1 187 ? 18.169 8.692 -14.317 1.00 97.38 187 ASP A O 1
ATOM 1462 N N . LEU A 1 188 ? 16.705 7.480 -15.520 1.00 97.31 188 LEU A N 1
ATOM 1463 C CA . LEU A 1 188 ? 16.136 6.777 -14.371 1.00 97.31 188 LEU A CA 1
ATOM 1464 C C . LEU A 1 188 ? 17.192 5.927 -13.655 1.00 97.31 188 LEU A C 1
ATOM 1466 O O . LEU A 1 188 ? 17.302 6.004 -12.433 1.00 97.31 188 LEU A O 1
ATOM 1470 N N . ILE A 1 189 ? 17.961 5.132 -14.404 1.00 97.00 189 ILE A N 1
ATOM 1471 C CA . ILE A 1 189 ? 19.025 4.287 -13.849 1.00 97.00 189 ILE A CA 1
ATOM 1472 C C . ILE A 1 189 ? 20.056 5.157 -13.131 1.00 97.00 189 ILE A C 1
ATOM 1474 O O . ILE A 1 189 ? 20.293 4.944 -11.946 1.00 97.00 189 ILE A O 1
ATOM 1478 N N . ALA A 1 190 ? 20.587 6.189 -13.790 1.00 96.19 190 ALA A N 1
ATOM 1479 C CA . ALA A 1 190 ? 21.590 7.079 -13.211 1.00 96.19 190 ALA A CA 1
ATOM 1480 C C . ALA A 1 190 ? 21.103 7.747 -11.915 1.00 96.19 190 ALA A C 1
ATOM 1482 O O . ALA A 1 190 ? 21.867 7.890 -10.960 1.00 96.19 190 ALA A O 1
ATOM 1483 N N . LYS A 1 191 ? 19.819 8.126 -11.852 1.00 95.94 191 LYS A N 1
ATOM 1484 C CA . LYS A 1 191 ? 19.202 8.664 -10.634 1.00 95.94 191 LYS A CA 1
ATOM 1485 C C . LYS A 1 191 ? 19.145 7.623 -9.513 1.00 95.94 191 LYS A C 1
ATOM 1487 O O . LYS A 1 191 ? 19.461 7.944 -8.371 1.00 95.94 191 LYS A O 1
ATOM 1492 N N . LEU A 1 192 ? 18.708 6.403 -9.821 1.00 96.25 192 LEU A N 1
ATOM 1493 C CA . LEU A 1 192 ? 18.498 5.349 -8.827 1.00 96.25 192 LEU A CA 1
ATOM 1494 C C . LEU A 1 192 ? 19.803 4.707 -8.346 1.00 96.25 192 LEU A C 1
ATOM 1496 O O . LEU A 1 192 ? 19.863 4.286 -7.194 1.00 96.25 192 LEU A O 1
ATOM 1500 N N . GLU A 1 193 ? 20.852 4.690 -9.169 1.00 94.44 193 GLU A N 1
ATOM 1501 C CA . GLU A 1 193 ? 22.191 4.210 -8.798 1.00 94.44 193 GLU A CA 1
ATOM 1502 C C . GLU A 1 193 ? 22.810 4.983 -7.627 1.00 94.44 193 GLU A C 1
ATOM 1504 O O . GLU A 1 193 ? 23.640 4.438 -6.907 1.00 94.44 193 GLU A O 1
ATOM 1509 N N . GLN A 1 194 ? 22.389 6.233 -7.408 1.00 90.75 194 GLN A N 1
ATOM 1510 C CA . GLN A 1 194 ? 22.842 7.058 -6.282 1.00 90.75 194 GLN A CA 1
ATOM 1511 C C . GLN A 1 194 ? 22.135 6.723 -4.959 1.00 90.75 194 GLN A C 1
ATOM 1513 O O . GLN A 1 194 ? 22.418 7.344 -3.935 1.00 90.75 194 GLN A O 1
ATOM 1518 N N . THR A 1 195 ? 21.188 5.784 -4.965 1.00 90.62 195 THR A N 1
ATOM 1519 C CA . THR A 1 195 ? 20.462 5.384 -3.756 1.00 90.62 195 THR A CA 1
ATOM 1520 C C . THR A 1 195 ? 21.373 4.554 -2.857 1.00 90.62 195 THR A C 1
ATOM 1522 O O . THR A 1 195 ? 21.927 3.548 -3.297 1.00 90.62 195 THR A O 1
ATOM 1525 N N . ASP A 1 196 ? 21.491 4.935 -1.584 1.00 92.44 196 ASP A N 1
ATOM 1526 C CA . ASP A 1 196 ? 22.141 4.088 -0.582 1.00 92.44 196 ASP A CA 1
ATOM 1527 C C . ASP A 1 196 ? 21.289 2.838 -0.342 1.00 92.44 196 ASP A C 1
ATOM 1529 O O . ASP A 1 196 ? 20.211 2.902 0.253 1.00 92.44 196 ASP A O 1
ATOM 1533 N N . GLU A 1 197 ? 21.781 1.692 -0.804 1.00 92.69 197 GLU A N 1
ATOM 1534 C CA . GLU A 1 197 ? 21.098 0.406 -0.689 1.00 92.69 197 GLU A CA 1
ATOM 1535 C C . GLU A 1 197 ? 20.782 0.022 0.763 1.00 92.69 197 GLU A C 1
ATOM 1537 O O . GLU A 1 197 ? 19.797 -0.670 1.009 1.00 92.69 197 GLU A O 1
ATOM 1542 N N . ASN A 1 198 ? 21.548 0.512 1.743 1.00 93.94 198 ASN A N 1
ATOM 1543 C CA . ASN A 1 198 ? 21.288 0.228 3.158 1.00 93.94 198 ASN A CA 1
ATOM 1544 C C . ASN A 1 198 ? 20.016 0.905 3.684 1.00 93.94 198 ASN A C 1
ATOM 1546 O O . ASN A 1 198 ? 19.523 0.542 4.750 1.00 93.94 198 ASN A O 1
ATOM 1550 N N . THR A 1 199 ? 19.478 1.876 2.945 1.00 94.56 199 THR A N 1
ATOM 1551 C CA . THR A 1 199 ? 18.190 2.506 3.257 1.00 94.56 199 THR A CA 1
ATOM 1552 C C . THR A 1 199 ? 16.998 1.720 2.702 1.00 94.56 199 THR A C 1
ATOM 1554 O O . THR A 1 199 ? 15.855 2.050 3.016 1.00 94.56 199 THR A O 1
ATOM 1557 N N . LEU A 1 200 ? 17.244 0.686 1.888 1.00 96.38 200 LEU A N 1
ATOM 1558 C CA . LEU A 1 200 ? 16.211 -0.115 1.239 1.00 96.38 200 LEU A CA 1
ATOM 1559 C C . LEU A 1 200 ? 15.922 -1.391 2.037 1.00 96.38 200 LEU A C 1
ATOM 1561 O O . LEU A 1 200 ? 16.813 -2.187 2.328 1.00 96.38 200 LEU A O 1
ATOM 1565 N N . LEU A 1 201 ? 14.645 -1.606 2.341 1.00 95.44 201 LEU A N 1
ATOM 1566 C CA . LEU A 1 201 ? 14.122 -2.803 3.003 1.00 95.44 201 LEU A CA 1
ATOM 1567 C C . LEU A 1 201 ? 14.017 -3.980 2.031 1.00 95.44 201 LEU A C 1
ATOM 1569 O O . LEU A 1 201 ? 14.250 -5.120 2.415 1.00 95.44 201 LEU A O 1
ATOM 1573 N N . ILE A 1 202 ? 13.700 -3.690 0.767 1.00 95.44 202 ILE A N 1
ATOM 1574 C CA . ILE A 1 202 ? 13.720 -4.652 -0.336 1.00 95.44 202 ILE A CA 1
ATOM 1575 C C . ILE A 1 202 ? 14.842 -4.246 -1.280 1.00 95.44 202 ILE A C 1
ATOM 1577 O O . ILE A 1 202 ? 14.719 -3.254 -2.009 1.00 95.44 202 ILE A O 1
ATOM 1581 N N . LYS A 1 203 ? 15.945 -4.995 -1.246 1.00 95.25 203 LYS A N 1
ATOM 1582 C CA . LYS A 1 203 ? 17.158 -4.637 -1.978 1.00 95.25 203 LYS A CA 1
ATOM 1583 C C . LYS A 1 203 ? 17.085 -5.081 -3.434 1.00 95.25 203 LYS A C 1
ATOM 1585 O O . LYS A 1 203 ? 16.779 -6.245 -3.701 1.00 95.25 203 LYS A O 1
ATOM 1590 N N . PRO A 1 204 ? 17.429 -4.210 -4.395 1.00 95.06 204 PRO A N 1
ATOM 1591 C CA . PRO A 1 204 ? 17.462 -4.598 -5.797 1.00 95.06 204 PRO A CA 1
ATOM 1592 C C . PRO A 1 204 ? 18.492 -5.709 -6.052 1.00 95.06 204 PRO A C 1
ATOM 1594 O O . PRO A 1 204 ? 18.225 -6.599 -6.849 1.00 95.06 204 PRO A O 1
ATOM 1597 N N . THR A 1 205 ? 19.628 -5.738 -5.351 1.00 94.81 205 THR A N 1
ATOM 1598 C CA . THR A 1 205 ? 20.612 -6.829 -5.496 1.00 94.81 205 THR A CA 1
ATOM 1599 C C . THR A 1 205 ? 20.042 -8.200 -5.146 1.00 94.81 205 THR A C 1
ATOM 1601 O O . THR A 1 205 ? 20.268 -9.160 -5.879 1.00 94.81 205 THR A O 1
ATOM 1604 N N . GLU A 1 206 ? 19.252 -8.292 -4.076 1.00 94.06 206 GLU A N 1
ATOM 1605 C CA . GLU A 1 206 ? 18.590 -9.531 -3.655 1.00 94.06 206 GLU A CA 1
ATOM 1606 C C . GLU A 1 206 ? 17.488 -9.924 -4.644 1.00 94.06 206 GLU A C 1
ATOM 1608 O O . GLU A 1 206 ? 17.434 -11.068 -5.094 1.00 94.06 206 GLU A O 1
ATOM 1613 N N . VAL A 1 207 ? 16.658 -8.958 -5.046 1.00 92.94 207 VAL A N 1
ATOM 1614 C CA . VAL A 1 207 ? 15.554 -9.169 -5.992 1.00 92.94 207 VAL A CA 1
ATOM 1615 C C . VAL A 1 207 ? 16.046 -9.634 -7.369 1.00 92.94 207 VAL A C 1
ATOM 1617 O O . VAL A 1 207 ? 15.423 -10.492 -7.992 1.00 92.94 207 VAL A O 1
ATOM 1620 N N . PHE A 1 208 ? 17.161 -9.082 -7.852 1.00 92.81 208 PHE A N 1
ATOM 1621 C CA . PHE A 1 208 ? 17.719 -9.383 -9.173 1.00 92.81 208 PHE A CA 1
ATOM 1622 C C . PHE A 1 208 ? 18.861 -10.411 -9.155 1.00 92.81 208 PHE A C 1
ATOM 1624 O O . PHE A 1 208 ? 19.349 -10.792 -10.221 1.00 92.81 208 PHE A O 1
ATOM 1631 N N . GLY A 1 209 ? 19.304 -10.861 -7.978 1.00 93.25 209 GLY A N 1
ATOM 1632 C CA . GLY A 1 209 ? 20.424 -11.795 -7.830 1.00 93.25 209 GLY A CA 1
ATOM 1633 C C . GLY A 1 209 ? 21.763 -11.234 -8.327 1.00 93.25 209 GLY A C 1
ATOM 1634 O O . GLY A 1 209 ? 22.543 -11.958 -8.946 1.00 93.25 209 GLY A O 1
ATOM 1635 N N . THR A 1 210 ? 22.023 -9.945 -8.103 1.00 94.56 210 THR A N 1
ATOM 1636 C CA . THR A 1 210 ? 23.251 -9.248 -8.530 1.00 94.56 210 THR A CA 1
ATOM 1637 C C . THR A 1 210 ? 24.095 -8.799 -7.335 1.00 94.56 210 THR A C 1
ATOM 1639 O O . THR A 1 210 ? 23.676 -8.909 -6.188 1.00 94.56 210 THR A O 1
ATOM 1642 N N . GLN A 1 211 ? 25.314 -8.303 -7.585 1.00 92.00 211 GLN A N 1
ATOM 1643 C CA . GLN A 1 211 ? 26.216 -7.855 -6.514 1.00 92.00 211 GLN A CA 1
ATOM 1644 C C . GLN A 1 211 ? 26.092 -6.363 -6.202 1.00 92.00 211 GLN A C 1
ATOM 1646 O O . GLN A 1 211 ? 26.449 -5.942 -5.107 1.00 92.00 211 GLN A O 1
ATOM 1651 N N . THR A 1 212 ? 25.639 -5.555 -7.163 1.00 91.75 212 THR A N 1
ATOM 1652 C CA . THR A 1 212 ? 25.501 -4.103 -6.990 1.00 91.75 212 THR A CA 1
ATOM 1653 C C . THR A 1 212 ? 24.170 -3.588 -7.525 1.00 91.75 212 THR A C 1
ATOM 1655 O O . THR A 1 212 ? 23.579 -4.176 -8.439 1.00 91.75 212 THR A O 1
ATOM 1658 N N . VAL A 1 213 ? 23.725 -2.444 -6.993 1.00 93.19 213 VAL A N 1
ATOM 1659 C CA . VAL A 1 213 ? 22.527 -1.729 -7.467 1.00 93.19 213 VAL A CA 1
ATOM 1660 C C . VAL A 1 213 ? 22.638 -1.398 -8.958 1.00 93.19 213 VAL A C 1
ATOM 1662 O O . VAL A 1 213 ? 21.695 -1.638 -9.704 1.00 93.19 213 VAL A O 1
ATOM 1665 N N . ALA A 1 214 ? 23.804 -0.940 -9.424 1.00 93.38 214 ALA A N 1
ATOM 1666 C CA . ALA A 1 214 ? 24.041 -0.656 -10.842 1.00 93.38 214 ALA A CA 1
ATOM 1667 C C . ALA A 1 214 ? 23.841 -1.899 -11.730 1.00 93.38 214 ALA A C 1
ATOM 1669 O O . ALA A 1 214 ? 23.174 -1.833 -12.760 1.00 93.38 214 ALA A O 1
ATOM 1670 N N . GLN A 1 215 ? 24.342 -3.068 -11.308 1.00 94.06 215 GLN A N 1
ATOM 1671 C CA . GLN A 1 215 ? 24.108 -4.325 -12.031 1.00 94.06 215 GLN A CA 1
ATOM 1672 C C . GLN A 1 215 ? 22.628 -4.727 -12.035 1.00 94.06 215 GLN A C 1
ATOM 1674 O O . GLN A 1 215 ? 22.139 -5.220 -13.050 1.00 94.06 215 GLN A O 1
ATOM 1679 N N . ALA A 1 216 ? 21.917 -4.527 -10.920 1.00 94.88 216 ALA A N 1
ATOM 1680 C CA . ALA A 1 216 ? 20.482 -4.800 -10.846 1.00 94.88 216 ALA A CA 1
ATOM 1681 C C . ALA A 1 216 ? 19.700 -3.893 -11.808 1.00 94.88 216 ALA A C 1
ATOM 1683 O O . ALA A 1 216 ? 18.884 -4.366 -12.593 1.00 94.88 216 ALA A O 1
ATOM 1684 N N . LEU A 1 217 ? 19.990 -2.591 -11.803 1.00 96.38 217 LEU A N 1
ATOM 1685 C CA . LEU A 1 217 ? 19.326 -1.608 -12.659 1.00 96.38 217 LEU A CA 1
ATOM 1686 C C . LEU A 1 217 ? 19.665 -1.795 -14.145 1.00 96.38 217 LEU A C 1
ATOM 1688 O O . LEU A 1 217 ? 18.803 -1.586 -15.001 1.00 96.38 217 LEU A O 1
ATOM 1692 N N . ALA 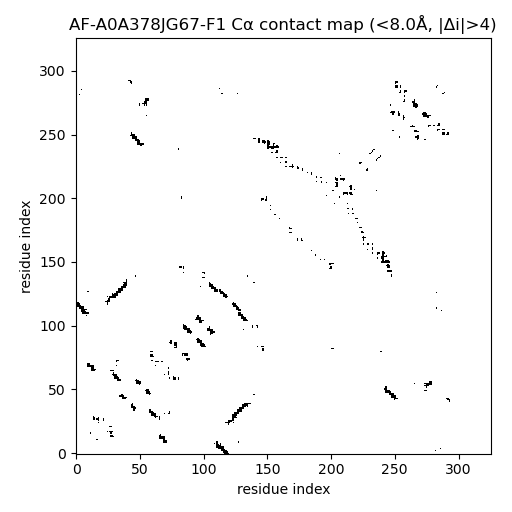A 1 218 ? 20.869 -2.277 -14.468 1.00 94.69 218 ALA A N 1
ATOM 1693 C CA . ALA A 1 218 ? 21.252 -2.627 -15.833 1.00 94.69 218 ALA A CA 1
ATOM 1694 C C . ALA A 1 218 ? 20.353 -3.716 -16.449 1.00 94.69 218 ALA A C 1
ATOM 1696 O O . ALA A 1 218 ? 20.187 -3.727 -17.671 1.00 94.69 218 ALA A O 1
ATOM 1697 N N . LYS A 1 219 ? 19.683 -4.554 -15.637 1.00 94.62 219 LYS A N 1
ATOM 1698 C CA . LYS A 1 219 ? 18.690 -5.535 -16.116 1.00 94.62 219 LYS A CA 1
ATOM 1699 C C . LYS A 1 219 ? 17.540 -4.904 -16.891 1.00 94.62 219 LYS A C 1
ATOM 1701 O O . LYS A 1 219 ? 16.992 -5.548 -17.779 1.00 94.62 219 LYS A O 1
ATOM 1706 N N . LEU A 1 220 ? 17.216 -3.636 -16.635 1.00 94.81 220 LEU A N 1
ATOM 1707 C CA . LEU A 1 220 ? 16.213 -2.905 -17.412 1.00 94.81 220 LEU A CA 1
ATOM 1708 C C . LEU A 1 220 ? 16.642 -2.719 -18.879 1.00 94.81 220 LEU A C 1
ATOM 1710 O O . LEU A 1 220 ? 15.798 -2.696 -19.771 1.00 94.81 220 LEU A O 1
ATOM 1714 N N . ASN A 1 221 ? 17.943 -2.613 -19.155 1.00 94.94 221 ASN A N 1
ATOM 1715 C CA . ASN A 1 221 ? 18.462 -2.507 -20.522 1.00 94.94 221 ASN A CA 1
ATOM 1716 C C . ASN A 1 221 ? 18.510 -3.861 -21.243 1.00 94.94 221 ASN A C 1
ATOM 1718 O O . ASN A 1 221 ? 18.540 -3.895 -22.468 1.00 94.94 221 ASN A O 1
ATOM 1722 N N . GLU A 1 222 ? 18.524 -4.970 -20.501 1.00 94.44 222 GLU A N 1
ATOM 1723 C CA . GLU A 1 222 ? 18.693 -6.318 -21.054 1.00 94.44 222 GLU A CA 1
ATOM 1724 C C . GLU A 1 222 ? 17.400 -6.917 -21.631 1.00 94.44 222 GLU A C 1
ATOM 1726 O O . GLU A 1 222 ? 17.471 -7.959 -22.280 1.00 94.44 222 GLU A O 1
ATOM 1731 N N . ILE A 1 223 ? 16.249 -6.271 -21.416 1.00 96.25 223 ILE A N 1
ATOM 1732 C CA . ILE A 1 223 ? 14.926 -6.756 -21.835 1.00 96.25 223 ILE A CA 1
ATOM 1733 C C . ILE A 1 223 ? 14.814 -6.776 -23.366 1.00 96.25 223 ILE A C 1
ATOM 1735 O O . ILE A 1 223 ? 14.973 -5.749 -24.029 1.00 96.25 223 ILE A O 1
ATOM 1739 N N . LYS A 1 224 ? 14.492 -7.943 -23.931 1.00 95.38 224 LYS A N 1
ATOM 1740 C CA . LYS A 1 224 ? 14.449 -8.195 -25.385 1.00 95.38 224 LYS A CA 1
ATOM 1741 C C . LYS A 1 224 ? 13.072 -8.549 -25.926 1.00 95.38 224 LYS A C 1
ATOM 1743 O O . LYS A 1 224 ? 12.901 -8.556 -27.143 1.00 95.38 224 LYS A O 1
ATOM 1748 N N . SER A 1 225 ? 12.104 -8.836 -25.060 1.00 97.62 225 SER A N 1
ATOM 1749 C CA . SER A 1 225 ? 10.751 -9.216 -25.469 1.00 97.62 225 SER A CA 1
ATOM 1750 C C . SER A 1 225 ? 9.672 -8.664 -24.538 1.00 97.62 225 SER A C 1
ATOM 1752 O O . SER A 1 225 ? 9.929 -8.304 -23.386 1.00 97.62 225 SER A O 1
ATOM 1754 N N . TYR A 1 226 ? 8.432 -8.653 -25.036 1.00 97.44 226 TYR A N 1
ATOM 1755 C CA . TYR A 1 226 ? 7.251 -8.346 -24.232 1.00 97.44 226 TYR A CA 1
ATOM 1756 C C . TYR A 1 226 ? 7.119 -9.274 -23.023 1.00 97.44 226 TYR A C 1
ATOM 1758 O O . TYR A 1 226 ? 6.798 -8.806 -21.934 1.00 97.44 226 TYR A O 1
ATOM 1766 N N . ASP A 1 227 ? 7.379 -10.569 -23.203 1.00 96.75 227 ASP A N 1
ATOM 1767 C CA . ASP A 1 227 ? 7.228 -11.555 -22.133 1.00 96.75 227 ASP A CA 1
ATOM 1768 C C . ASP A 1 227 ? 8.240 -11.314 -21.008 1.00 96.75 227 ASP A C 1
ATOM 1770 O O . ASP A 1 227 ? 7.878 -11.388 -19.835 1.00 96.75 227 ASP A O 1
ATOM 1774 N N . GLU A 1 228 ? 9.476 -10.932 -21.341 1.00 96.50 228 GLU A N 1
ATOM 1775 C CA . GLU A 1 228 ? 10.474 -10.521 -20.348 1.00 96.50 228 GLU A CA 1
ATOM 1776 C C . GLU A 1 228 ? 10.047 -9.247 -19.607 1.00 96.50 228 GLU A C 1
ATOM 1778 O O . GLU A 1 228 ? 10.106 -9.209 -18.377 1.00 96.50 228 GLU A O 1
ATOM 1783 N N . LEU A 1 229 ? 9.563 -8.226 -20.328 1.00 96.75 229 LEU A N 1
ATOM 1784 C CA . LEU A 1 229 ? 9.074 -6.979 -19.730 1.00 96.75 229 LEU A CA 1
ATOM 1785 C C . LEU A 1 229 ? 7.894 -7.231 -18.783 1.00 96.75 229 LEU A C 1
ATOM 1787 O O . LEU A 1 229 ? 7.884 -6.760 -17.646 1.00 96.75 229 LEU A O 1
ATOM 1791 N N . MET A 1 230 ? 6.903 -7.988 -19.253 1.00 95.94 230 MET A N 1
ATOM 1792 C CA . MET A 1 230 ? 5.714 -8.340 -18.488 1.00 95.94 230 MET A CA 1
ATOM 1793 C C . MET A 1 230 ? 6.080 -9.188 -17.275 1.00 95.94 230 MET A C 1
ATOM 1795 O O . MET A 1 230 ? 5.575 -8.927 -16.185 1.00 95.94 230 MET A O 1
ATOM 1799 N N . SER A 1 231 ? 6.961 -10.177 -17.440 1.00 94.06 231 SER A N 1
ATOM 1800 C CA . SER A 1 231 ? 7.416 -11.014 -16.333 1.00 94.06 231 SER A CA 1
ATOM 1801 C C . SER A 1 231 ? 8.115 -10.173 -15.272 1.00 94.06 231 SER A C 1
ATOM 1803 O O . SER A 1 231 ? 7.768 -10.260 -14.096 1.00 94.06 231 SER A O 1
ATOM 1805 N N . LEU A 1 232 ? 9.038 -9.302 -15.684 1.00 93.50 232 LEU A N 1
ATOM 1806 C CA . LEU A 1 232 ? 9.747 -8.411 -14.779 1.00 93.50 232 LEU A CA 1
ATOM 1807 C C . LEU A 1 232 ? 8.786 -7.469 -14.036 1.00 93.50 232 LEU A C 1
ATOM 1809 O O . LEU A 1 232 ? 8.859 -7.324 -12.814 1.00 93.50 232 LEU A O 1
ATOM 1813 N N . PHE A 1 233 ? 7.855 -6.836 -14.751 1.00 94.12 233 PHE A N 1
ATOM 1814 C CA . PHE A 1 233 ? 6.892 -5.947 -14.115 1.00 94.12 233 PHE A CA 1
ATOM 1815 C C . PHE A 1 233 ? 5.963 -6.717 -13.170 1.00 94.12 233 PHE A C 1
ATOM 1817 O O . PHE A 1 233 ? 5.850 -6.361 -12.006 1.00 94.12 233 PHE A O 1
ATOM 1824 N N . LYS A 1 234 ? 5.323 -7.795 -13.622 1.00 89.75 234 LYS A N 1
ATOM 1825 C CA . LYS A 1 234 ? 4.296 -8.501 -12.844 1.00 89.75 234 LYS A CA 1
ATOM 1826 C C . LYS A 1 234 ? 4.862 -9.288 -11.660 1.00 89.75 234 LYS A C 1
ATOM 1828 O O . LYS A 1 234 ? 4.234 -9.326 -10.604 1.00 89.75 234 LYS A O 1
ATOM 1833 N N . HIS A 1 235 ? 6.002 -9.951 -11.839 1.00 85.81 235 HIS A N 1
ATOM 1834 C CA . HIS A 1 235 ? 6.523 -10.912 -10.862 1.00 85.81 235 HIS A CA 1
ATOM 1835 C C . HIS A 1 235 ? 7.651 -10.363 -9.993 1.00 85.81 235 HIS A C 1
ATOM 1837 O O . HIS A 1 235 ? 7.974 -10.984 -8.985 1.00 85.81 235 HIS A O 1
ATOM 1843 N N . THR A 1 236 ? 8.228 -9.216 -10.350 1.00 86.81 236 THR A N 1
ATOM 1844 C CA . THR A 1 236 ? 9.382 -8.666 -9.633 1.00 86.81 236 THR A CA 1
ATOM 1845 C C . THR A 1 236 ? 9.102 -7.267 -9.098 1.00 86.81 236 THR A C 1
ATOM 1847 O O . THR A 1 236 ? 9.222 -7.041 -7.902 1.00 86.81 236 THR A O 1
ATOM 1850 N N . ILE A 1 237 ? 8.709 -6.324 -9.957 1.00 92.00 237 ILE A N 1
ATOM 1851 C CA . ILE A 1 237 ? 8.675 -4.896 -9.587 1.00 92.00 237 ILE A CA 1
ATOM 1852 C C . ILE A 1 237 ? 7.299 -4.436 -9.111 1.00 92.00 237 ILE A C 1
ATOM 1854 O O . ILE A 1 237 ? 7.202 -3.654 -8.168 1.00 92.00 237 ILE A O 1
ATOM 1858 N N . GLY A 1 238 ? 6.238 -4.911 -9.762 1.00 87.19 238 GLY A N 1
ATOM 1859 C CA . GLY A 1 238 ? 4.865 -4.439 -9.593 1.00 87.19 238 GLY A CA 1
ATOM 1860 C C . GLY A 1 238 ? 4.448 -4.414 -8.129 1.00 87.19 238 GLY A C 1
ATOM 1861 O O . GLY A 1 238 ? 4.000 -3.373 -7.654 1.00 87.19 238 GLY A O 1
ATOM 1862 N N . ARG A 1 239 ? 4.747 -5.504 -7.416 1.00 82.69 239 ARG A N 1
ATOM 1863 C CA . ARG A 1 239 ? 4.462 -5.720 -5.989 1.00 82.69 239 ARG A CA 1
ATOM 1864 C C . ARG A 1 239 ? 4.998 -4.616 -5.074 1.00 82.69 239 ARG A C 1
ATOM 1866 O O . ARG A 1 239 ? 4.303 -4.167 -4.176 1.00 82.69 239 ARG A O 1
ATOM 1873 N N . TYR A 1 240 ? 6.212 -4.128 -5.326 1.00 89.75 240 TYR A N 1
ATOM 1874 C CA . TYR A 1 240 ? 6.864 -3.132 -4.464 1.00 89.75 240 TYR A CA 1
ATOM 1875 C C . TYR A 1 240 ? 6.621 -1.689 -4.914 1.00 89.75 240 TYR A C 1
ATOM 1877 O O . TYR A 1 240 ? 6.970 -0.741 -4.214 1.00 89.75 240 TYR A O 1
ATOM 1885 N N . SER A 1 241 ? 6.065 -1.507 -6.111 1.00 90.62 241 SER A N 1
ATOM 1886 C CA . SER A 1 241 ? 6.039 -0.215 -6.798 1.00 90.62 241 SER A CA 1
ATOM 1887 C C . SER A 1 241 ? 4.723 0.548 -6.677 1.00 90.62 241 SER A C 1
ATOM 1889 O O . SER A 1 241 ? 4.586 1.634 -7.240 1.00 90.62 241 SER A O 1
ATOM 1891 N N . GLU A 1 242 ? 3.742 0.008 -5.959 1.00 86.19 242 GLU A N 1
ATOM 1892 C CA . GLU A 1 242 ? 2.376 0.535 -5.976 1.00 86.19 242 GLU A CA 1
ATOM 1893 C C . GLU A 1 242 ? 2.233 1.923 -5.343 1.00 86.19 242 GLU A C 1
ATOM 1895 O O . GLU A 1 242 ? 1.368 2.711 -5.749 1.00 86.19 242 GLU A O 1
ATOM 1900 N N . ARG A 1 243 ? 3.075 2.220 -4.346 1.00 90.06 243 ARG A N 1
ATOM 1901 C CA . ARG A 1 243 ? 2.974 3.410 -3.497 1.00 90.06 243 ARG A CA 1
ATOM 1902 C C . ARG A 1 243 ? 4.278 4.213 -3.560 1.00 90.06 243 ARG A C 1
ATOM 1904 O O . ARG A 1 243 ? 5.346 3.628 -3.415 1.00 90.06 243 ARG A O 1
ATOM 1911 N N . PRO A 1 244 ? 4.231 5.548 -3.732 1.00 90.44 244 PRO A N 1
ATOM 1912 C CA . PRO A 1 244 ? 5.423 6.397 -3.719 1.00 90.44 244 PRO A CA 1
ATOM 1913 C C . PRO A 1 244 ? 5.956 6.650 -2.301 1.00 90.44 244 PRO A C 1
ATOM 1915 O O . PRO A 1 244 ? 7.044 7.198 -2.145 1.00 90.44 244 PRO A O 1
ATOM 1918 N N . GLY A 1 245 ? 5.184 6.299 -1.271 1.00 94.00 245 GLY A N 1
ATOM 1919 C CA . GLY A 1 245 ? 5.519 6.522 0.128 1.00 94.00 245 GLY A CA 1
ATOM 1920 C C . GLY A 1 245 ? 4.351 6.219 1.061 1.00 94.00 245 GLY A C 1
ATOM 1921 O O . GLY A 1 245 ? 3.220 5.991 0.621 1.00 94.00 245 GLY A O 1
ATOM 1922 N N . TYR A 1 246 ? 4.643 6.264 2.354 1.00 94.75 246 TYR A N 1
ATOM 1923 C CA . TYR A 1 246 ? 3.714 6.076 3.458 1.00 94.75 246 TYR A CA 1
ATOM 1924 C C . TYR A 1 246 ? 3.690 7.322 4.330 1.00 94.75 246 TYR A C 1
ATOM 1926 O O . TYR A 1 246 ? 4.660 8.081 4.412 1.00 94.75 246 TYR A O 1
ATOM 1934 N N . TYR A 1 247 ? 2.546 7.554 4.956 1.00 95.50 247 TYR A N 1
ATOM 1935 C CA . TYR A 1 247 ? 2.240 8.790 5.648 1.00 95.50 247 TYR A CA 1
ATOM 1936 C C . TYR A 1 247 ? 1.317 8.518 6.831 1.00 95.50 247 TYR A C 1
ATOM 1938 O O . TYR A 1 247 ? 0.505 7.589 6.830 1.00 95.50 247 TYR A O 1
ATOM 1946 N N . VAL A 1 248 ? 1.453 9.366 7.845 1.00 96.06 248 VAL A N 1
ATOM 1947 C CA . VAL A 1 248 ? 0.588 9.379 9.020 1.00 96.06 248 VAL A CA 1
ATOM 1948 C C . VAL A 1 248 ? -0.467 10.460 8.819 1.00 96.06 248 VAL A C 1
ATOM 1950 O O . VAL A 1 248 ? -0.150 11.597 8.476 1.00 96.06 248 VAL A O 1
ATOM 1953 N N . PHE A 1 249 ? -1.726 10.128 9.064 1.00 95.50 249 PHE A N 1
ATOM 1954 C CA . PHE A 1 249 ? -2.860 11.029 8.897 1.00 95.50 249 PHE A CA 1
ATOM 1955 C C . PHE A 1 249 ? -3.615 11.149 10.206 1.00 95.50 249 PHE A C 1
ATOM 1957 O O . PHE A 1 249 ? -3.851 10.140 10.866 1.00 95.50 249 PHE A O 1
ATOM 1964 N N . LYS A 1 250 ? -4.065 12.351 10.565 1.00 95.12 250 LYS A N 1
ATOM 1965 C CA . LYS A 1 250 ? -5.095 12.485 11.601 1.00 95.12 250 LYS A CA 1
ATOM 1966 C C . LYS A 1 250 ? -6.429 12.008 11.033 1.00 95.12 250 LYS A C 1
ATOM 1968 O O . LYS A 1 250 ? -6.790 12.350 9.910 1.00 95.12 250 LYS A O 1
ATOM 1973 N N . THR A 1 251 ? -7.189 11.258 11.821 1.00 94.19 251 THR A N 1
ATOM 1974 C CA . THR A 1 251 ? -8.540 10.813 11.431 1.00 94.19 251 THR A CA 1
ATOM 1975 C C . THR A 1 251 ? -9.473 11.987 11.120 1.00 94.19 251 THR A C 1
ATOM 1977 O O . THR A 1 251 ? -10.257 11.895 10.180 1.00 94.19 251 THR A O 1
ATOM 1980 N N . SER A 1 252 ? -9.346 13.108 11.837 1.00 92.19 252 SER A N 1
ATOM 1981 C CA . SER A 1 252 ? -10.092 14.346 11.576 1.00 92.19 252 SER A CA 1
ATOM 1982 C C . SER A 1 252 ? -9.791 14.952 10.202 1.00 92.19 252 SER A C 1
ATOM 1984 O O . SER A 1 252 ? -10.719 15.355 9.506 1.00 92.19 252 SER A O 1
ATOM 1986 N N . GLU A 1 253 ? -8.525 14.960 9.779 1.00 91.50 253 GLU A N 1
ATOM 1987 C CA . GLU A 1 253 ? -8.115 15.432 8.448 1.00 91.50 253 GLU A CA 1
ATOM 1988 C C . GLU A 1 253 ? -8.687 14.538 7.342 1.00 91.50 253 GLU A C 1
ATOM 1990 O O . GLU A 1 253 ? -9.222 15.039 6.355 1.00 91.50 253 GLU A O 1
ATOM 1995 N N . LEU A 1 254 ? -8.660 13.212 7.531 1.00 92.19 254 LEU A N 1
ATOM 1996 C CA . LEU A 1 254 ? -9.261 12.274 6.576 1.00 92.19 254 LEU A CA 1
ATOM 1997 C C . LEU A 1 254 ? -10.776 12.477 6.453 1.00 92.19 254 LEU A C 1
ATOM 1999 O O . LEU A 1 254 ? -11.300 12.496 5.344 1.00 92.19 254 LEU A O 1
ATOM 2003 N N . VAL A 1 255 ? -11.479 12.657 7.576 1.00 92.00 255 VAL A N 1
ATOM 2004 C CA . VAL A 1 255 ? -12.928 12.917 7.583 1.00 92.00 255 VAL A CA 1
ATOM 2005 C C . VAL A 1 255 ? -13.257 14.271 6.948 1.00 92.00 255 VAL A C 1
ATOM 2007 O O . VAL A 1 255 ? -14.223 14.376 6.194 1.00 92.00 255 VAL A O 1
ATOM 2010 N N . SER A 1 256 ? -12.443 15.298 7.195 1.00 89.38 256 SER A N 1
ATOM 2011 C CA . SER A 1 256 ? -12.579 16.604 6.543 1.00 89.38 256 SER A CA 1
ATOM 2012 C C . SER A 1 256 ? -12.443 16.487 5.019 1.00 89.38 256 SER A C 1
ATOM 2014 O O . SER A 1 256 ? -13.307 16.964 4.283 1.00 89.38 256 SER A O 1
ATOM 2016 N N . ALA A 1 257 ? -11.423 15.762 4.544 1.00 89.31 257 ALA A N 1
ATOM 2017 C CA . ALA A 1 257 ? -11.130 15.597 3.119 1.00 89.31 257 ALA A CA 1
ATOM 2018 C C . ALA A 1 257 ? -12.230 14.867 2.327 1.00 89.31 257 ALA A C 1
ATOM 2020 O O . ALA A 1 257 ? -12.340 15.056 1.118 1.00 89.31 257 ALA A O 1
ATOM 2021 N N . VAL A 1 258 ? -13.039 14.024 2.977 1.00 89.69 258 VAL A N 1
ATOM 2022 C CA . VAL A 1 258 ? -14.138 13.303 2.308 1.00 89.69 258 VAL A CA 1
ATOM 2023 C C . VAL A 1 258 ? -15.474 14.041 2.388 1.00 89.69 258 VAL A C 1
ATOM 2025 O O . VAL A 1 258 ? -16.346 13.806 1.553 1.00 89.69 258 VAL A O 1
ATOM 2028 N N . ASN A 1 259 ? -15.645 14.928 3.371 1.00 86.25 259 ASN A N 1
ATOM 2029 C CA . ASN A 1 259 ? -16.882 15.686 3.576 1.00 86.25 259 ASN A CA 1
ATOM 2030 C C . ASN A 1 259 ? -16.882 17.049 2.872 1.00 86.25 259 ASN A C 1
ATOM 2032 O O . ASN A 1 259 ? -17.943 17.648 2.720 1.00 86.25 259 ASN A O 1
ATOM 2036 N N . ASN A 1 260 ? -15.719 17.551 2.455 1.00 78.50 260 ASN A N 1
ATOM 2037 C CA . ASN A 1 260 ? -15.613 18.807 1.727 1.00 78.50 260 ASN A CA 1
ATOM 2038 C C . ASN A 1 260 ? -15.686 18.560 0.211 1.00 78.50 260 ASN A C 1
ATOM 2040 O O . ASN A 1 260 ? -14.738 18.056 -0.390 1.00 78.50 260 ASN A O 1
ATOM 2044 N N . GLU A 1 261 ? -16.810 18.919 -0.414 1.00 68.69 261 GLU A N 1
ATOM 2045 C CA . GLU A 1 261 ? -17.007 18.752 -1.863 1.00 68.69 261 GLU A CA 1
ATOM 2046 C C . GLU A 1 261 ? -16.021 19.593 -2.695 1.00 68.69 261 GLU A C 1
ATOM 2048 O O . GLU A 1 261 ? -15.630 19.172 -3.788 1.00 68.69 261 GLU A O 1
ATOM 2053 N N . ASP A 1 262 ? -15.552 20.717 -2.143 1.00 67.62 262 ASP A N 1
ATOM 2054 C CA . ASP A 1 262 ? -14.682 21.683 -2.818 1.00 67.62 262 ASP A CA 1
ATOM 2055 C C . ASP A 1 262 ? -13.181 21.388 -2.633 1.00 67.62 262 ASP A C 1
ATOM 2057 O O . ASP A 1 262 ? -12.353 21.867 -3.411 1.00 67.62 262 ASP A O 1
ATOM 2061 N N . ILE A 1 263 ? -12.796 20.591 -1.624 1.00 59.91 263 ILE A N 1
ATOM 2062 C CA . ILE A 1 263 ? -11.388 20.293 -1.304 1.00 59.91 263 ILE A CA 1
ATOM 2063 C C . ILE A 1 263 ? -11.185 18.789 -1.103 1.00 59.91 263 ILE A C 1
ATOM 2065 O O . ILE A 1 263 ? -11.405 18.255 -0.021 1.00 59.91 263 ILE A O 1
ATOM 2069 N N . LYS A 1 264 ? -10.646 18.121 -2.131 1.00 69.50 264 LYS A N 1
ATOM 2070 C CA . LYS A 1 264 ? -10.236 16.701 -2.089 1.00 69.50 264 LYS A CA 1
ATOM 2071 C C . LYS A 1 264 ? -8.747 16.507 -1.803 1.00 69.50 264 LYS A C 1
ATOM 2073 O O . LYS A 1 264 ? -8.141 15.528 -2.230 1.00 69.50 264 LYS A O 1
ATOM 2078 N N . GLU A 1 265 ? -8.104 17.465 -1.150 1.00 85.56 265 GLU A N 1
ATOM 2079 C CA . GLU A 1 265 ? -6.696 17.309 -0.796 1.00 85.56 265 GLU A CA 1
ATOM 2080 C C . GLU A 1 265 ? -6.570 16.548 0.515 1.00 85.56 265 GLU A C 1
ATOM 2082 O O . GLU A 1 265 ? -7.031 17.000 1.559 1.00 85.56 265 GLU A O 1
ATOM 2087 N N . VAL A 1 266 ? -5.902 15.401 0.460 1.00 90.06 266 VAL A N 1
ATOM 2088 C CA . VAL A 1 266 ? -5.593 14.611 1.647 1.00 90.06 266 VAL A CA 1
ATOM 2089 C C . VAL A 1 266 ? -4.222 15.034 2.149 1.00 90.06 266 VAL A C 1
ATOM 2091 O O . VAL A 1 266 ? -3.232 14.942 1.412 1.00 90.06 266 VAL A O 1
ATOM 2094 N N . ARG A 1 267 ? -4.170 15.512 3.393 1.00 92.94 267 ARG A N 1
ATOM 2095 C CA . ARG A 1 267 ? -2.954 16.028 4.026 1.00 92.94 267 ARG A CA 1
ATOM 2096 C C . ARG A 1 267 ? -2.477 15.109 5.138 1.00 92.94 267 ARG A C 1
ATOM 2098 O O . ARG A 1 267 ? -3.295 14.582 5.887 1.00 92.94 267 ARG A O 1
ATOM 2105 N N . ASP A 1 268 ? -1.164 14.921 5.238 1.00 94.56 268 ASP A N 1
ATOM 2106 C CA . ASP A 1 268 ? -0.567 14.222 6.377 1.00 94.56 268 ASP A CA 1
ATOM 2107 C C . ASP A 1 268 ? -0.751 15.025 7.679 1.00 94.56 268 ASP A C 1
ATOM 2109 O O . ASP A 1 268 ? -1.183 16.180 7.684 1.00 94.56 268 ASP A O 1
ATOM 2113 N N . TYR A 1 269 ? -0.399 14.425 8.815 1.00 94.62 269 TYR A N 1
ATOM 2114 C CA . TYR A 1 269 ? -0.493 15.082 10.123 1.00 94.62 269 TYR A CA 1
ATOM 2115 C C . TYR A 1 269 ? 0.407 16.326 10.280 1.00 94.62 269 TYR A C 1
ATOM 2117 O O . TYR A 1 269 ? 0.218 17.074 11.242 1.00 94.62 269 TYR A O 1
ATOM 2125 N N . LYS A 1 270 ? 1.356 16.556 9.357 1.00 94.75 270 LYS A N 1
ATOM 2126 C CA . LYS A 1 270 ? 2.205 17.757 9.277 1.00 94.75 270 LYS A CA 1
ATOM 2127 C C . LYS A 1 270 ? 1.625 18.825 8.335 1.00 94.75 270 LYS A C 1
ATOM 2129 O O . LYS A 1 270 ? 2.185 19.914 8.245 1.00 94.75 270 LYS A O 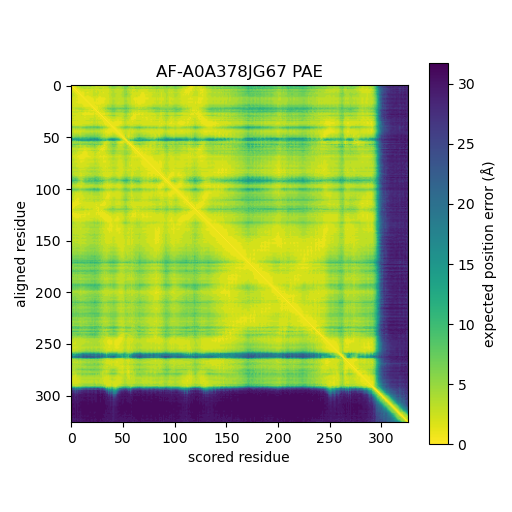1
ATOM 2134 N N . GLY A 1 271 ? 0.511 18.546 7.653 1.00 92.69 271 GLY A N 1
ATOM 2135 C CA . GLY A 1 271 ? -0.171 19.458 6.732 1.00 92.69 271 GLY A CA 1
ATOM 2136 C C . GLY A 1 271 ? 0.292 19.376 5.272 1.00 92.69 271 GLY A C 1
ATOM 2137 O O . GLY A 1 271 ? -0.202 20.144 4.435 1.00 92.69 271 GLY A O 1
ATOM 2138 N N . ASN A 1 272 ? 1.200 18.455 4.933 1.00 93.06 272 ASN A N 1
ATOM 2139 C CA . ASN A 1 272 ? 1.686 18.274 3.566 1.00 93.06 272 ASN A CA 1
ATOM 2140 C C . ASN A 1 272 ? 0.636 17.559 2.720 1.00 93.06 272 ASN A C 1
ATOM 2142 O O . ASN A 1 272 ? 0.041 16.578 3.162 1.00 93.06 272 ASN A O 1
ATOM 2146 N N . LYS A 1 273 ? 0.437 18.003 1.477 1.00 92.00 273 LYS A N 1
ATOM 2147 C CA . LYS A 1 273 ? -0.438 17.308 0.527 1.00 92.00 273 LYS A CA 1
ATOM 2148 C C . LYS A 1 273 ? 0.174 15.960 0.139 1.00 92.00 273 LYS A C 1
ATOM 2150 O O . LYS A 1 273 ? 1.302 15.919 -0.344 1.00 92.00 273 LYS A O 1
ATOM 2155 N N . VAL A 1 274 ? -0.604 14.890 0.292 1.00 91.56 274 VAL A N 1
ATOM 2156 C CA . VAL A 1 274 ? -0.195 13.513 -0.032 1.00 91.56 274 VAL A CA 1
ATOM 2157 C C . VAL A 1 274 ? -1.003 12.925 -1.185 1.00 91.56 274 VAL A C 1
ATOM 2159 O O . VAL A 1 274 ? -0.441 12.266 -2.054 1.00 91.56 274 VAL A O 1
ATOM 2162 N N . ALA A 1 275 ? -2.318 13.150 -1.210 1.00 90.75 275 ALA A N 1
ATOM 2163 C CA . ALA A 1 275 ? -3.198 12.592 -2.234 1.00 90.75 275 ALA A CA 1
ATOM 2164 C C . ALA A 1 275 ? -4.276 13.595 -2.659 1.00 90.75 275 ALA A C 1
ATOM 2166 O O . ALA A 1 275 ? -4.534 14.588 -1.978 1.00 90.75 275 ALA A O 1
ATOM 2167 N N . SER A 1 276 ? -4.906 13.320 -3.800 1.00 88.12 276 SER A N 1
ATOM 2168 C CA . SER A 1 276 ? -6.015 14.113 -4.358 1.00 88.12 276 SER A CA 1
ATOM 2169 C C . SER A 1 276 ? -7.384 13.459 -4.121 1.00 88.12 276 SER A C 1
ATOM 2171 O O . SER A 1 276 ? -8.378 13.846 -4.732 1.00 88.12 276 SER A O 1
ATOM 2173 N N . GLY A 1 277 ? -7.428 12.432 -3.271 1.00 88.75 277 GLY A N 1
ATOM 2174 C CA . GLY A 1 277 ? -8.644 11.739 -2.873 1.00 88.75 277 GLY A CA 1
ATOM 2175 C C . GLY A 1 277 ? -8.344 10.480 -2.067 1.00 88.75 277 GLY A C 1
ATOM 2176 O O . GLY A 1 277 ? -7.183 10.114 -1.866 1.00 88.75 277 GLY A O 1
ATOM 2177 N N . ILE A 1 278 ? -9.406 9.810 -1.627 1.00 88.62 278 ILE A N 1
ATOM 2178 C CA . ILE A 1 278 ? -9.355 8.545 -0.891 1.00 88.62 278 ILE A CA 1
ATOM 2179 C C . ILE A 1 278 ? -10.166 7.508 -1.668 1.00 88.62 278 ILE A C 1
ATOM 2181 O O . ILE A 1 278 ? -11.265 7.797 -2.137 1.00 88.62 278 ILE A O 1
ATOM 2185 N N . PHE A 1 279 ? -9.614 6.310 -1.835 1.00 84.50 279 PHE A N 1
ATOM 2186 C CA . PHE A 1 279 ? -10.329 5.189 -2.433 1.00 84.50 279 PHE A CA 1
ATOM 2187 C C . PHE A 1 279 ? -11.326 4.625 -1.421 1.00 84.50 279 PHE A C 1
ATOM 2189 O O . PHE A 1 279 ? -10.976 4.471 -0.252 1.00 84.50 279 PHE A O 1
ATOM 2196 N N . ASN A 1 280 ? -12.540 4.286 -1.864 1.00 80.44 280 ASN A N 1
ATOM 2197 C CA . ASN A 1 280 ? -13.635 3.879 -0.975 1.00 80.44 280 ASN A CA 1
ATOM 2198 C C . ASN A 1 280 ? -13.832 4.882 0.181 1.00 80.44 280 ASN A C 1
ATOM 2200 O O . ASN A 1 280 ? -13.878 4.505 1.354 1.00 80.44 280 ASN A O 1
ATOM 2204 N N . ASP A 1 281 ? -13.930 6.173 -0.155 1.00 88.56 281 ASP A N 1
ATOM 2205 C CA . ASP A 1 281 ? -14.100 7.270 0.804 1.00 88.56 281 ASP A CA 1
ATOM 2206 C C . ASP A 1 281 ? -15.313 7.080 1.733 1.00 88.56 281 ASP A C 1
ATOM 2208 O O . ASP A 1 281 ? -15.285 7.546 2.871 1.00 88.56 281 ASP A O 1
ATOM 2212 N N . SER A 1 282 ? -16.332 6.323 1.312 1.00 89.69 282 SER A N 1
ATOM 2213 C CA . SER A 1 282 ? -17.461 5.892 2.144 1.00 89.69 282 SER A CA 1
ATOM 2214 C C . SER A 1 282 ? -17.051 5.181 3.439 1.00 89.69 282 SER A C 1
ATOM 2216 O O . SER A 1 282 ? -17.688 5.400 4.474 1.00 89.69 282 SER A O 1
ATOM 2218 N N . VAL A 1 283 ? -15.975 4.381 3.433 1.00 89.81 283 VAL A N 1
ATOM 2219 C CA . VAL A 1 283 ? -15.446 3.742 4.654 1.00 89.81 283 VAL A CA 1
ATOM 2220 C C . VAL A 1 283 ? -14.995 4.819 5.637 1.00 89.81 283 VAL A C 1
ATOM 2222 O O . VAL A 1 283 ? -15.376 4.799 6.807 1.00 89.81 283 VAL A O 1
ATOM 2225 N N . VAL A 1 284 ? -14.235 5.805 5.150 1.00 90.94 284 VAL A N 1
ATOM 2226 C CA . VAL A 1 284 ? -13.772 6.941 5.955 1.00 90.94 284 VAL A CA 1
ATOM 2227 C C . VAL A 1 284 ? -14.961 7.752 6.458 1.00 90.94 284 VAL A C 1
ATOM 2229 O O . VAL A 1 284 ? -15.045 7.990 7.658 1.00 90.94 284 VAL A O 1
ATOM 2232 N N . LYS A 1 285 ? -15.914 8.105 5.588 1.00 91.19 285 LYS A N 1
ATOM 2233 C CA . LYS A 1 285 ? -17.132 8.857 5.944 1.00 91.19 285 LYS A CA 1
ATOM 2234 C C . LYS A 1 285 ? -17.954 8.183 7.036 1.00 91.19 285 LYS A C 1
ATOM 2236 O O . LYS A 1 285 ? -18.517 8.869 7.880 1.00 91.19 285 LYS A O 1
ATOM 2241 N N . THR A 1 286 ? -18.031 6.856 7.017 1.00 92.50 286 THR A N 1
ATOM 2242 C CA . THR A 1 286 ? -18.940 6.104 7.890 1.00 92.50 286 THR A CA 1
ATOM 2243 C C . THR A 1 286 ? -18.270 5.679 9.194 1.00 92.50 286 THR A C 1
ATOM 2245 O O . THR A 1 286 ? -18.867 5.779 10.264 1.00 92.50 286 THR A O 1
ATOM 2248 N N . ILE A 1 287 ? -17.021 5.214 9.129 1.00 94.25 287 ILE A N 1
ATOM 2249 C CA . ILE A 1 287 ? -16.338 4.599 10.270 1.00 94.25 287 ILE A CA 1
ATOM 2250 C C . ILE A 1 287 ? -15.519 5.619 11.064 1.00 94.25 287 ILE A C 1
ATOM 2252 O O . ILE A 1 287 ? -15.593 5.646 12.300 1.00 94.25 287 ILE A O 1
ATOM 2256 N N . LEU A 1 288 ? -14.747 6.476 10.381 1.00 92.94 288 LEU A N 1
ATOM 2257 C CA . LEU A 1 288 ? -13.788 7.353 11.055 1.00 92.94 288 LEU A CA 1
ATOM 2258 C C . LEU A 1 288 ? -14.375 8.445 11.956 1.00 92.94 288 LEU A C 1
ATOM 2260 O O . LEU A 1 288 ? -13.715 8.741 12.955 1.00 92.94 288 LEU A O 1
ATOM 2264 N N . PRO A 1 289 ? -15.588 8.992 11.731 1.00 93.62 289 PRO A N 1
ATOM 2265 C CA . PRO A 1 289 ? -16.174 9.954 12.663 1.00 93.62 289 PRO A CA 1
ATOM 2266 C C . PRO A 1 289 ? -16.293 9.425 14.095 1.00 93.62 289 PRO A C 1
ATOM 2268 O O . PRO A 1 289 ? -16.148 10.190 15.041 1.00 93.62 289 PRO A O 1
ATOM 2271 N N . SER A 1 290 ? -16.472 8.109 14.276 1.00 92.62 290 SER A N 1
ATOM 2272 C CA . SER A 1 290 ? -16.537 7.491 15.611 1.00 92.62 290 SER A CA 1
ATOM 2273 C C . SER A 1 290 ? -15.203 7.484 16.375 1.00 92.62 290 SER A C 1
ATOM 2275 O O . SER A 1 290 ? -15.169 7.153 17.560 1.00 92.62 290 SER A O 1
ATOM 2277 N N . PHE A 1 291 ? -14.109 7.859 15.709 1.00 90.88 291 PHE A N 1
ATOM 2278 C CA . PHE A 1 291 ? -12.776 8.014 16.286 1.00 90.88 291 PHE A CA 1
ATOM 2279 C C . PHE A 1 291 ? -12.335 9.474 16.366 1.00 90.88 291 PHE A C 1
ATOM 2281 O O . PHE A 1 291 ? -11.197 9.737 16.737 1.00 90.88 291 PHE A O 1
ATOM 2288 N N . ILE A 1 292 ? -13.191 10.439 16.046 1.00 86.75 292 ILE A N 1
ATOM 2289 C CA . ILE A 1 292 ? -12.871 11.839 16.305 1.00 86.75 292 ILE A CA 1
ATOM 2290 C C . ILE A 1 292 ? -13.211 12.106 17.773 1.00 86.75 292 ILE A C 1
ATOM 2292 O O . ILE A 1 292 ? -14.332 11.800 18.188 1.00 86.75 292 ILE A O 1
ATOM 2296 N N . PRO A 1 293 ? -12.276 12.633 18.587 1.00 74.31 293 PRO A N 1
ATOM 2297 C CA . PRO A 1 293 ? -12.603 13.054 19.939 1.00 74.31 293 PRO A CA 1
ATOM 2298 C C . PRO A 1 293 ? -13.784 14.016 19.867 1.00 74.31 293 PRO A C 1
ATOM 2300 O O . PRO A 1 293 ? -13.710 15.034 19.176 1.00 74.31 293 PRO A O 1
ATOM 2303 N N . SER A 1 294 ? -14.883 13.689 20.547 1.00 63.59 294 SER A N 1
ATOM 2304 C CA . SER A 1 294 ? -15.989 14.623 20.698 1.00 63.59 294 SER A CA 1
ATOM 2305 C C . SER A 1 294 ? -15.391 15.919 21.227 1.00 63.59 294 SER A C 1
ATOM 2307 O O . SER A 1 294 ? -14.796 15.916 22.308 1.00 63.59 294 SER A O 1
ATOM 2309 N N . GLN A 1 295 ? -15.513 17.018 20.480 1.00 49.34 295 GLN A N 1
ATOM 2310 C CA . GLN A 1 295 ? -15.323 18.327 21.080 1.00 49.34 295 GLN A CA 1
ATOM 2311 C C . GLN A 1 295 ? -16.396 18.416 22.160 1.00 49.34 295 GLN A C 1
ATOM 2313 O O . GLN A 1 295 ? -17.568 18.654 21.873 1.00 49.34 295 GLN A O 1
ATOM 2318 N N . VAL A 1 296 ? -16.025 18.112 23.404 1.00 39.50 296 VAL A N 1
ATOM 2319 C CA . VAL A 1 296 ? -16.862 18.435 24.546 1.00 39.50 296 VAL A CA 1
ATOM 2320 C C . VAL A 1 296 ? -17.048 19.935 24.441 1.00 39.50 296 VAL A C 1
ATOM 2322 O O . VAL A 1 296 ? -16.084 20.693 24.544 1.00 39.50 296 VAL A O 1
ATOM 2325 N N . SER A 1 297 ? -18.277 20.337 24.135 1.00 35.66 297 SER A N 1
ATOM 2326 C CA . SER A 1 297 ? -18.696 21.724 24.128 1.00 35.66 297 SER A CA 1
ATOM 2327 C C . SER A 1 297 ? -18.395 22.289 25.513 1.00 35.66 297 SER A C 1
ATOM 2329 O O . SER A 1 297 ? -19.156 22.092 26.459 1.00 35.66 297 SER A O 1
ATOM 2331 N N . ILE A 1 298 ? -17.257 22.965 25.664 1.00 39.69 298 ILE A N 1
ATOM 2332 C CA . ILE A 1 298 ? -17.054 23.911 26.757 1.00 39.69 298 ILE A CA 1
ATOM 2333 C C . ILE A 1 298 ? -17.834 25.154 26.327 1.00 39.69 298 ILE A C 1
ATOM 2335 O O . ILE A 1 298 ? -17.288 26.127 25.818 1.00 39.69 298 ILE A O 1
ATOM 2339 N N . GLY A 1 299 ? -19.156 25.040 26.427 1.00 32.56 299 GLY A N 1
ATOM 2340 C CA . GLY A 1 299 ? -20.134 26.027 26.010 1.00 32.56 299 GLY A CA 1
ATOM 2341 C C . GLY A 1 299 ? -20.986 26.446 27.196 1.00 32.56 299 GLY A C 1
ATOM 2342 O O . GLY A 1 299 ? -22.060 25.905 27.414 1.00 32.56 299 GLY A O 1
ATOM 2343 N N . ASN A 1 300 ? -20.480 27.441 27.924 1.00 33.47 300 ASN A N 1
ATOM 2344 C CA . ASN A 1 300 ? -21.245 28.491 28.595 1.00 33.47 300 ASN A CA 1
ATOM 2345 C C . ASN A 1 300 ? -22.289 28.083 29.650 1.00 33.47 300 ASN A C 1
ATOM 2347 O O . ASN A 1 300 ? -23.485 28.286 29.470 1.00 33.47 300 ASN A O 1
ATOM 2351 N N . SER A 1 301 ? -21.838 27.755 30.863 1.00 35.41 301 SER A N 1
ATOM 2352 C CA . SER A 1 301 ? -22.566 28.184 32.067 1.00 35.41 301 SER A CA 1
ATOM 2353 C C . SER A 1 301 ? -22.323 29.684 32.275 1.00 35.41 301 SER A C 1
ATOM 2355 O O . SER A 1 301 ? -21.523 30.102 33.114 1.00 35.41 301 SER A O 1
ATOM 2357 N N . ARG A 1 302 ? -22.951 30.501 31.426 1.00 36.34 302 ARG A N 1
ATOM 2358 C CA . ARG A 1 302 ? -22.970 31.961 31.550 1.00 36.34 302 ARG A CA 1
ATOM 2359 C C . ARG A 1 302 ? -24.356 32.531 31.249 1.00 36.34 302 ARG A C 1
ATOM 2361 O O . ARG A 1 302 ? -24.453 33.621 30.714 1.00 36.34 302 ARG A O 1
ATOM 2368 N N . ASP A 1 303 ? -25.398 31.816 31.662 1.00 36.25 303 ASP A N 1
ATOM 2369 C CA . ASP A 1 303 ? -26.738 32.372 31.841 1.00 36.25 303 ASP A CA 1
ATOM 2370 C C . ASP A 1 303 ? -27.061 32.344 33.333 1.00 36.25 303 ASP A C 1
ATOM 2372 O O . ASP A 1 303 ? -27.251 31.290 33.937 1.00 36.25 303 ASP A O 1
ATOM 2376 N N . GLY A 1 304 ? -27.031 33.522 33.950 1.00 35.12 304 GLY A N 1
ATOM 2377 C CA . GLY A 1 304 ? -27.318 33.679 35.373 1.00 35.12 304 GLY A CA 1
ATOM 2378 C C . GLY A 1 304 ? -26.783 34.955 36.012 1.00 35.12 304 GLY A C 1
ATOM 2379 O O . GLY A 1 304 ? -26.781 35.045 37.232 1.00 35.12 304 GLY A O 1
ATOM 2380 N N . LEU A 1 305 ? -26.311 35.941 35.241 1.00 37.25 305 LEU A N 1
ATOM 2381 C CA . LEU A 1 305 ? -25.920 37.242 35.783 1.00 37.25 305 LEU A CA 1
ATOM 2382 C C . LEU A 1 305 ? -26.411 38.365 34.860 1.00 37.25 305 LEU A C 1
ATOM 2384 O O . LEU A 1 305 ? -25.851 38.598 33.795 1.00 37.25 305 LEU A O 1
ATOM 2388 N N . PHE A 1 306 ? -27.430 39.066 35.369 1.00 33.88 306 PHE A N 1
ATOM 2389 C CA . PHE A 1 306 ? -27.990 40.355 34.945 1.00 33.88 306 PHE A CA 1
ATOM 2390 C C . PHE A 1 306 ? -29.010 40.373 33.796 1.00 33.88 306 PHE A C 1
ATOM 2392 O O . PHE A 1 306 ? -28.668 40.608 32.645 1.00 33.88 306 PHE A O 1
ATOM 2399 N N . ALA A 1 307 ? -30.295 40.346 34.174 1.00 30.03 307 ALA A N 1
ATOM 2400 C CA . ALA A 1 307 ? -31.236 41.387 33.755 1.00 30.03 307 ALA A CA 1
ATOM 2401 C C . ALA A 1 307 ? -32.396 41.555 34.763 1.00 30.03 307 ALA A C 1
ATOM 2403 O O . ALA A 1 307 ? -33.224 40.671 34.952 1.00 30.03 307 ALA A O 1
ATOM 2404 N N . THR A 1 308 ? -32.404 42.751 35.361 1.00 31.02 308 THR A N 1
ATOM 2405 C CA . THR A 1 308 ? -33.557 43.601 35.723 1.00 31.02 308 THR A CA 1
ATOM 2406 C C . THR A 1 308 ? -34.452 43.259 36.920 1.00 31.02 308 THR A C 1
ATOM 2408 O O . THR A 1 308 ? -35.490 42.619 36.817 1.00 31.02 308 THR A O 1
ATOM 2411 N N . SER A 1 309 ? -34.044 43.833 38.056 1.00 32.28 309 SER A N 1
ATOM 2412 C CA . SER A 1 309 ? -34.786 44.805 38.882 1.00 32.28 309 SER A CA 1
ATOM 2413 C C . SER A 1 309 ? -36.270 4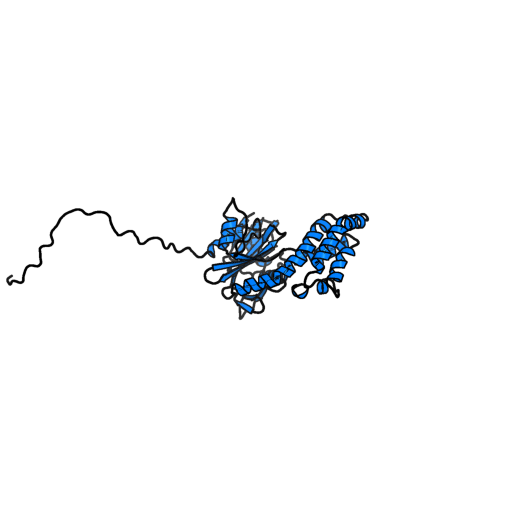5.080 38.584 1.00 32.28 309 SER A C 1
ATOM 2415 O O . SER A 1 309 ? -36.601 45.650 37.544 1.00 32.28 309 SER A O 1
ATOM 2417 N N . GLY A 1 310 ? -37.093 44.886 39.622 1.00 27.20 310 GLY A N 1
ATOM 2418 C CA . GLY A 1 310 ? -38.293 45.683 39.886 1.00 27.20 310 GLY A CA 1
ATOM 2419 C C . GLY A 1 310 ? -39.411 44.916 40.596 1.00 27.20 310 GLY A C 1
ATOM 2420 O O . GLY A 1 310 ? -40.229 44.291 39.931 1.00 27.20 310 GLY A O 1
ATOM 2421 N N . THR A 1 311 ? -39.507 45.028 41.928 1.00 30.00 311 THR A N 1
ATOM 2422 C CA . THR A 1 311 ? -40.543 45.805 42.665 1.00 30.00 311 THR A CA 1
ATOM 2423 C C . THR A 1 311 ? -40.843 45.186 44.053 1.00 30.00 311 THR A C 1
ATOM 2425 O O . THR A 1 311 ? -41.250 44.036 44.152 1.00 30.00 311 THR A O 1
ATOM 2428 N N . GLU A 1 312 ? -40.634 46.015 45.088 1.00 30.97 312 GLU A N 1
ATOM 2429 C CA . GLU A 1 312 ? -41.284 46.072 46.421 1.00 30.97 312 GLU A CA 1
ATOM 2430 C C . GLU A 1 312 ? -40.968 45.074 47.565 1.00 30.97 312 GLU A C 1
ATOM 2432 O O . GLU A 1 312 ? -41.615 44.060 47.790 1.00 30.97 312 GLU A O 1
ATOM 2437 N N . SER A 1 313 ? -39.963 45.479 48.356 1.00 28.72 313 SER A N 1
ATOM 2438 C CA . SER A 1 313 ? -40.040 45.896 49.776 1.00 28.72 313 SER A CA 1
ATOM 2439 C C . SER A 1 313 ? -40.898 45.112 50.789 1.00 28.72 313 SER A C 1
ATOM 2441 O O . SER A 1 313 ? -42.115 45.256 50.829 1.00 28.72 313 SER A O 1
ATOM 2443 N N . LEU A 1 314 ? -40.227 44.461 51.748 1.00 28.92 314 LEU A N 1
ATOM 2444 C CA . LEU A 1 314 ? -40.119 44.860 53.171 1.00 28.92 314 LEU A CA 1
ATOM 2445 C C . LEU A 1 314 ? -39.672 43.638 53.992 1.00 28.92 314 LEU A C 1
ATOM 2447 O O . LEU A 1 314 ? -40.478 42.776 54.329 1.00 28.92 314 LEU A O 1
ATOM 2451 N N . SER A 1 315 ? -38.388 43.574 54.355 1.00 30.42 315 SER A N 1
ATOM 2452 C CA . SER A 1 315 ? -37.969 42.824 55.542 1.00 30.42 315 SER A CA 1
ATOM 2453 C C . SER A 1 315 ? -37.866 43.819 56.688 1.00 30.42 315 SER A C 1
ATOM 2455 O O . SER A 1 315 ? -36.947 44.641 56.720 1.00 30.42 315 SER A O 1
ATOM 2457 N N . SER A 1 316 ? -38.839 43.765 57.590 1.00 33.12 316 SER A N 1
ATOM 2458 C CA . SER A 1 316 ? -38.803 44.458 58.870 1.00 33.12 316 SER A CA 1
ATOM 2459 C C . SER A 1 316 ? -37.540 44.055 59.621 1.00 33.12 316 SER A C 1
ATOM 2461 O O . SER A 1 316 ? -37.171 42.881 59.683 1.00 33.12 316 SER A O 1
ATOM 2463 N N . GLU A 1 317 ? -36.880 45.073 60.145 1.00 33.84 317 GLU A N 1
ATOM 2464 C CA . GLU A 1 317 ? -35.598 45.020 60.814 1.00 33.84 317 GLU A CA 1
ATOM 2465 C C . GLU A 1 317 ? -35.554 44.001 61.952 1.00 33.84 317 GLU A C 1
ATOM 2467 O O . GLU A 1 317 ? -36.520 43.766 62.680 1.00 33.84 317 GLU A O 1
ATOM 2472 N N . GLN A 1 318 ? -34.340 43.498 62.165 1.00 36.97 318 GLN A N 1
ATOM 2473 C CA . GLN A 1 318 ? -33.846 43.182 63.492 1.00 36.97 318 GLN A CA 1
ATOM 2474 C C . GLN A 1 318 ? -34.173 44.338 64.450 1.00 36.97 318 GLN A C 1
ATOM 2476 O O . GLN A 1 318 ? -33.416 45.296 64.573 1.00 36.97 318 GLN A O 1
ATOM 2481 N N . GLN A 1 319 ? -35.274 44.217 65.180 1.00 32.94 319 GLN A N 1
ATOM 2482 C CA . GLN A 1 319 ? -35.451 44.899 66.447 1.00 32.94 319 GLN A CA 1
ATOM 2483 C C . GLN A 1 319 ? -35.863 43.883 67.504 1.00 32.94 319 GLN A C 1
ATOM 2485 O O . GLN A 1 319 ? -36.942 43.307 67.479 1.00 32.94 319 GLN A O 1
ATOM 2490 N N . ALA A 1 320 ? -34.935 43.725 68.443 1.00 30.59 320 ALA A N 1
ATOM 2491 C CA . ALA A 1 320 ? -35.198 43.602 69.863 1.00 30.59 320 ALA A CA 1
ATOM 2492 C C . ALA A 1 320 ? -35.990 42.375 70.354 1.00 30.59 320 ALA A C 1
ATOM 2494 O O . ALA A 1 320 ? -37.209 42.280 70.293 1.00 30.59 320 ALA A O 1
ATOM 2495 N N . LEU A 1 321 ? -35.248 41.509 71.049 1.00 33.22 321 LEU A N 1
ATOM 2496 C CA . LEU A 1 321 ? -35.542 41.160 72.443 1.00 33.22 321 LEU A CA 1
ATOM 2497 C C . LEU A 1 321 ? -36.636 42.039 73.086 1.00 33.22 321 LEU A C 1
ATOM 2499 O O . LEU A 1 321 ? -36.345 43.153 73.512 1.00 33.22 321 LEU A O 1
ATOM 2503 N N . GLN A 1 322 ? -37.836 41.491 73.276 1.00 30.70 322 GLN A N 1
ATOM 2504 C CA . GLN A 1 322 ? -38.574 41.624 74.532 1.00 30.70 322 GLN A CA 1
ATOM 2505 C C . GLN A 1 322 ? -39.742 40.632 74.604 1.00 30.70 322 GLN A C 1
ATOM 2507 O O . GLN A 1 322 ? -40.702 40.700 73.856 1.00 30.70 322 GLN A O 1
ATOM 2512 N N . MET A 1 323 ? -39.609 39.708 75.555 1.00 30.55 323 MET A N 1
ATOM 2513 C CA . MET A 1 323 ? -40.644 39.287 76.497 1.00 30.55 323 MET A CA 1
ATOM 2514 C C . MET A 1 323 ? -42.112 39.157 76.033 1.00 30.55 323 MET A C 1
ATOM 2516 O O . MET A 1 323 ? -42.813 40.143 75.854 1.00 30.55 323 MET A O 1
ATOM 2520 N N . ARG A 1 324 ? -42.598 37.928 76.260 1.00 31.38 324 ARG A N 1
ATOM 2521 C CA . ARG A 1 324 ? -43.790 37.586 77.061 1.00 31.38 324 ARG A CA 1
ATOM 2522 C C . ARG A 1 324 ? -45.173 37.523 76.385 1.00 31.38 324 ARG A C 1
ATOM 2524 O O . ARG A 1 324 ? -45.739 38.515 75.956 1.00 31.38 324 ARG A O 1
ATOM 2531 N N . TYR A 1 325 ? -45.745 36.343 76.639 1.00 33.22 325 TYR A N 1
ATOM 2532 C CA . TYR A 1 325 ? -47.140 35.975 76.890 1.00 33.22 325 TYR A CA 1
ATOM 2533 C C . TYR A 1 325 ? -48.034 35.544 75.720 1.00 33.22 325 TYR A C 1
ATOM 2535 O O . TYR A 1 325 ? -48.530 36.369 74.964 1.00 33.22 325 TYR A O 1
ATOM 2543 N N . SER A 1 326 ? -48.376 34.251 75.840 1.00 36.72 326 SER A N 1
ATOM 2544 C CA . SER A 1 326 ? -49.578 33.517 75.407 1.00 36.72 326 SER A CA 1
ATOM 2545 C C . SER A 1 326 ? -49.618 33.042 73.964 1.00 36.72 326 SER A C 1
ATOM 2547 O O . SER A 1 326 ? -49.820 33.875 73.061 1.00 36.72 326 SER A O 1
#

Sequence (326 aa):
MTEQVITLSPRVTPQTYYDQNAAELGVVPDGTGLQIVFKINGENYVFAGPRGGSVLTVNGGTVENKNDPFLTQLAEEIEEETFGVLKITHSQETGYQLNLNGKQHALTVQDDKSFLSYKPGKYAYVTFTAVCKTVTMDELETAQMQMNPTAAFWNQIGNFLFPHTRNAPKDDTFSAYWESPSVARADLIAKLEQTDENTLLIKPTEVFGTQTVAQALAKLNEIKSYDELMSLFKHTIGRYSERPGYYVFKTSELVSAVNNEDIKEVRDYKGNKVASGIFNDSVVKTILPSFIPSQVSIGNSRDGLFATSGTESLSSEQQALQMRYS

Solvent-accessible surface area (backbone atoms only — not comparable to full-atom values): 18120 Å² total; per-residue (Å²): 123,50,75,46,77,39,79,51,58,49,79,47,21,32,45,62,56,23,73,76,38,42,93,68,37,58,47,57,45,44,28,40,30,49,43,52,38,39,40,42,97,87,43,36,30,35,72,37,32,21,43,80,67,38,31,31,36,64,42,46,48,71,51,84,60,46,82,45,29,45,46,59,57,47,25,51,32,36,19,62,76,39,68,59,46,37,36,57,48,74,46,94,89,73,40,38,29,37,32,46,86,90,41,82,32,66,36,44,73,38,35,77,51,14,34,40,44,32,34,70,60,73,49,26,33,40,35,39,30,31,40,30,65,77,61,51,66,69,57,53,52,50,50,32,64,48,41,27,54,27,18,38,55,32,16,55,52,27,64,56,46,50,62,51,53,73,69,52,48,88,55,89,62,22,54,63,60,63,52,70,51,45,66,64,50,50,54,50,42,63,59,55,56,73,54,65,63,90,52,32,71,70,44,54,22,71,76,62,73,39,92,39,56,58,60,29,53,48,52,72,74,68,59,71,44,46,68,53,45,43,47,45,40,67,77,64,40,43,79,55,15,48,25,54,34,54,45,51,25,36,40,59,50,56,41,49,25,66,71,36,91,90,44,37,60,33,41,33,69,88,67,48,80,63,21,63,34,58,61,70,42,65,52,45,66,68,53,40,63,81,56,45,73,74,78,74,77,90,70,74,99,75,82,86,81,88,86,80,90,89,86,84,89,83,82,80,72,98,69,75,96,74,83,88,84,135

Secondary structure (DSSP, 8-state):
-EEEEE---TTS-HHHHHHHHHHHHSS---EEEEEEEEEETTEEEEEEEEETTTEEE-EEEE-S-TTS-HHHHHHHHHHHHTTTSEEEEEETTTEEEEEETTEEEEEEE-GGGEEEEEETTTEEEEEEEEEESS--HHHHHHHHHHHHHHHHHHHHHHHHHHHHHHH--SSTTHHHHHHTTHHHHHHHHHHHHTS-GGG-SS-HHHHHT-SSHHHHHHTTTS--SHHHHHHHIIIIIGGG-S-S--EEEEHHHHHHHHH-SS---EE-TTS-EEES-BTTHHHHHHHGGGGSPP---------SS---------------------